Protein AF-A0A2D8LYQ8-F1 (afdb_monomer_lite)

pLDDT: mean 75.65, std 15.16, range [32.5, 95.88]

Structure (mmCIF, N/CA/C/O backbone):
data_AF-A0A2D8LYQ8-F1
#
_entry.id   AF-A0A2D8LYQ8-F1
#
loop_
_atom_site.group_PDB
_atom_site.id
_atom_site.type_symbol
_atom_site.label_atom_id
_atom_site.label_alt_id
_atom_site.label_comp_id
_atom_site.label_asym_id
_atom_site.label_entity_id
_atom_site.label_seq_id
_atom_site.pdbx_PDB_ins_code
_atom_site.Cartn_x
_atom_site.Cartn_y
_atom_site.Cartn_z
_atom_site.occupancy
_atom_site.B_iso_or_equiv
_atom_site.auth_seq_id
_atom_site.auth_comp_id
_atom_site.auth_asym_id
_atom_site.auth_atom_id
_atom_site.pdbx_PDB_model_num
ATOM 1 N N . MET A 1 1 ? 1.183 -9.735 10.888 1.00 39.94 1 MET A N 1
ATOM 2 C CA . MET A 1 1 ? 0.028 -10.642 10.713 1.00 39.94 1 MET A CA 1
ATOM 3 C C . MET A 1 1 ? -0.800 -10.573 11.992 1.00 39.94 1 MET A C 1
ATOM 5 O O . MET A 1 1 ? -0.360 -11.084 13.011 1.00 39.94 1 MET A O 1
ATOM 9 N N . ILE A 1 2 ? -1.907 -9.826 11.993 1.00 48.03 2 ILE A N 1
ATOM 10 C CA . ILE A 1 2 ? -2.784 -9.711 13.172 1.00 48.03 2 ILE A CA 1
ATOM 11 C C . ILE A 1 2 ? -3.515 -11.049 13.317 1.00 48.03 2 ILE A C 1
ATOM 13 O O . ILE A 1 2 ? -4.124 -11.525 12.360 1.00 48.03 2 ILE A O 1
ATOM 17 N N . ASN A 1 3 ? -3.398 -11.694 14.478 1.00 64.62 3 ASN A N 1
ATOM 18 C CA . ASN A 1 3 ? -4.024 -12.993 14.729 1.00 64.62 3 ASN A CA 1
ATOM 19 C C . ASN A 1 3 ? -5.560 -12.849 14.619 1.00 64.62 3 ASN A C 1
ATOM 21 O O . ASN A 1 3 ? -6.100 -11.830 15.051 1.00 64.62 3 ASN A O 1
ATOM 25 N N . LYS A 1 4 ? -6.287 -13.842 14.081 1.00 64.81 4 LYS A N 1
ATOM 26 C CA . LYS A 1 4 ? -7.765 -13.793 13.952 1.00 64.81 4 LYS A CA 1
ATOM 27 C C . LYS A 1 4 ? -8.449 -13.420 15.275 1.00 64.81 4 LYS A C 1
ATOM 29 O O . LYS A 1 4 ? -9.422 -12.674 15.284 1.00 64.81 4 LYS A O 1
ATOM 34 N N . ILE A 1 5 ? -7.878 -13.877 16.389 1.00 66.69 5 ILE A N 1
ATOM 35 C CA . ILE A 1 5 ? -8.325 -13.556 17.749 1.00 66.69 5 ILE A CA 1
ATOM 36 C C . ILE A 1 5 ? -8.163 -12.061 18.060 1.00 66.69 5 ILE A C 1
ATOM 38 O O . ILE A 1 5 ? -9.060 -11.456 18.634 1.00 66.69 5 ILE A O 1
ATOM 42 N N . GLN A 1 6 ? -7.053 -11.436 17.659 1.00 64.75 6 GLN A N 1
ATOM 43 C CA . GLN A 1 6 ? -6.837 -10.001 17.869 1.00 64.75 6 GLN A CA 1
ATOM 44 C C . GLN A 1 6 ? -7.829 -9.159 17.061 1.00 64.75 6 GLN A C 1
ATOM 46 O O . GLN A 1 6 ? -8.364 -8.198 17.606 1.00 64.75 6 GLN A O 1
ATOM 51 N N . LYS A 1 7 ? -8.112 -9.536 15.804 1.00 67.81 7 LYS A N 1
ATOM 52 C CA . LYS A 1 7 ? -9.121 -8.860 14.969 1.00 67.81 7 LYS A CA 1
ATOM 53 C C . LYS A 1 7 ? -10.508 -8.928 15.623 1.00 67.81 7 LYS A C 1
ATOM 55 O O . LYS A 1 7 ? -11.118 -7.890 15.845 1.00 67.81 7 LYS A O 1
ATOM 60 N N . PHE A 1 8 ? -10.924 -10.121 16.054 1.00 74.38 8 PHE A N 1
ATOM 61 C CA . PHE A 1 8 ? -12.190 -10.322 16.767 1.00 74.38 8 PHE A CA 1
ATOM 62 C C . PHE A 1 8 ? -12.284 -9.488 18.059 1.00 74.38 8 PHE A C 1
ATOM 64 O O . PHE A 1 8 ? -13.296 -8.840 18.317 1.00 74.38 8 PHE A O 1
ATOM 71 N N . LEU A 1 9 ? -11.216 -9.460 18.867 1.00 72.75 9 LEU A N 1
ATOM 72 C CA . LEU A 1 9 ? -11.175 -8.668 20.102 1.00 72.75 9 LEU A CA 1
ATOM 73 C C . LEU A 1 9 ? -11.273 -7.158 19.840 1.00 72.75 9 LEU A C 1
ATOM 75 O O . LEU A 1 9 ? -11.888 -6.447 20.630 1.00 72.75 9 LEU A O 1
ATOM 79 N N . LEU A 1 10 ? -10.675 -6.669 18.752 1.00 70.06 10 LEU A N 1
ATOM 80 C CA . LEU A 1 10 ? -10.715 -5.259 18.355 1.00 70.06 10 LEU A CA 1
ATOM 81 C C . LEU A 1 10 ? -12.093 -4.839 17.827 1.00 70.06 10 LEU A C 1
ATOM 83 O O . LEU A 1 10 ? -12.553 -3.749 18.165 1.00 70.06 10 LEU A O 1
ATOM 87 N N . GLU A 1 11 ? -12.748 -5.695 17.040 1.00 76.38 11 GLU A N 1
ATOM 88 C CA . GLU A 1 11 ? -14.088 -5.451 16.485 1.00 76.38 11 GLU A CA 1
ATOM 89 C C . GLU A 1 11 ? -15.170 -5.474 17.575 1.00 76.38 11 GLU A C 1
ATOM 91 O O . GLU A 1 11 ? -16.073 -4.641 17.584 1.00 76.38 11 GLU A O 1
ATOM 96 N N . HIS A 1 12 ? -15.050 -6.375 18.554 1.00 82.00 12 HIS A N 1
ATOM 97 C CA . HIS A 1 12 ? -16.049 -6.546 19.613 1.00 82.00 12 HIS A CA 1
ATOM 98 C C . HIS A 1 12 ? -15.666 -5.905 20.953 1.00 82.00 12 HIS A C 1
ATOM 100 O O . HIS A 1 12 ? -16.310 -6.177 21.968 1.00 82.00 12 HIS A O 1
ATOM 106 N N . LEU A 1 13 ? -14.655 -5.032 20.986 1.00 82.88 13 LEU A N 1
ATOM 107 C CA . LEU A 1 13 ? -14.112 -4.463 22.225 1.00 82.88 13 LEU A CA 1
ATOM 108 C C . LEU A 1 13 ? -15.187 -3.769 23.082 1.00 82.88 13 LEU A C 1
ATOM 110 O O . LEU A 1 13 ? -15.245 -3.981 24.292 1.00 82.88 13 LEU A O 1
ATOM 114 N N . THR A 1 14 ? -16.080 -2.993 22.460 1.00 79.12 14 THR A N 1
ATOM 115 C CA . THR A 1 14 ? -17.191 -2.312 23.150 1.00 79.12 14 THR A CA 1
ATOM 116 C C . THR A 1 14 ? -18.167 -3.308 23.777 1.00 79.12 14 THR A C 1
ATOM 118 O O . THR A 1 14 ? -18.593 -3.134 24.916 1.00 79.12 14 THR A O 1
ATOM 121 N N . PHE A 1 15 ? -18.486 -4.389 23.065 1.00 85.06 15 PHE A N 1
ATOM 122 C CA . PHE A 1 15 ? -19.369 -5.441 23.564 1.00 85.06 15 PHE A CA 1
ATOM 123 C C . PHE A 1 15 ? -18.727 -6.220 24.722 1.00 85.06 15 PHE A C 1
ATOM 125 O O . PHE A 1 15 ? -19.370 -6.462 25.743 1.00 85.06 15 PHE A O 1
ATOM 132 N N . ILE A 1 16 ? -17.432 -6.533 24.613 1.00 86.19 16 ILE A N 1
ATOM 133 C CA . ILE A 1 16 ? -16.655 -7.172 25.682 1.00 86.19 16 ILE A CA 1
ATOM 134 C C . ILE A 1 16 ? -16.647 -6.291 26.936 1.00 86.19 16 ILE A C 1
ATOM 136 O O . ILE A 1 16 ? -16.891 -6.798 28.029 1.00 86.19 16 ILE A O 1
ATOM 140 N N . LYS A 1 17 ? -16.441 -4.973 26.796 1.00 84.31 17 LYS A N 1
ATOM 141 C CA . LYS A 1 17 ? -16.506 -4.027 27.922 1.00 84.31 17 LYS A CA 1
ATOM 142 C C . LYS A 1 17 ? -17.862 -4.065 28.626 1.00 84.31 17 LYS A C 1
ATOM 144 O O . LYS A 1 17 ? -17.896 -4.140 29.850 1.00 84.31 17 LYS A O 1
ATOM 149 N N . ILE A 1 18 ? -18.964 -4.078 27.872 1.00 86.88 18 ILE A N 1
ATOM 150 C CA . ILE A 1 18 ? -20.323 -4.166 28.431 1.00 86.88 18 ILE A CA 1
ATOM 151 C C . ILE A 1 18 ? -20.498 -5.458 29.241 1.00 86.88 18 ILE A C 1
ATOM 153 O O . ILE A 1 18 ? -20.987 -5.409 30.370 1.00 86.88 18 ILE A O 1
ATOM 157 N N . ILE A 1 19 ? -20.052 -6.601 28.708 1.00 89.94 19 ILE A N 1
ATOM 158 C CA . ILE A 1 19 ? -20.106 -7.886 29.421 1.00 89.94 19 ILE A CA 1
ATOM 159 C C . ILE A 1 19 ? -19.272 -7.835 30.703 1.00 89.94 19 ILE A C 1
ATOM 161 O O . ILE A 1 19 ? -19.755 -8.229 31.763 1.00 89.94 19 ILE A O 1
ATOM 165 N N . VAL A 1 20 ? -18.036 -7.333 30.631 1.00 89.88 20 VAL A N 1
ATOM 166 C CA . VAL A 1 20 ? -17.143 -7.239 31.795 1.00 89.88 20 VAL A CA 1
ATOM 167 C C . VAL A 1 20 ? -17.771 -6.375 32.889 1.00 89.88 20 VAL A C 1
ATOM 169 O O . VAL A 1 20 ? -17.829 -6.811 34.036 1.00 89.88 20 VAL A O 1
ATOM 172 N N . VAL A 1 21 ? -18.323 -5.209 32.541 1.00 89.06 21 VAL A N 1
ATOM 173 C CA . VAL A 1 21 ? -19.011 -4.322 33.495 1.00 89.06 21 VAL A CA 1
ATOM 174 C C . VAL A 1 21 ? -20.244 -4.999 34.104 1.00 89.06 21 VAL A C 1
ATOM 176 O O . VAL A 1 21 ? -20.460 -4.901 35.313 1.00 89.06 21 VAL A O 1
ATOM 179 N N . ALA A 1 22 ? -21.028 -5.738 33.315 1.00 89.19 22 ALA A N 1
ATOM 180 C CA . ALA A 1 22 ? -22.183 -6.476 33.824 1.00 89.19 22 ALA A CA 1
ATOM 181 C C . ALA A 1 22 ? -21.778 -7.563 34.840 1.00 89.19 22 ALA A C 1
ATOM 183 O O . ALA A 1 22 ? -22.390 -7.677 35.904 1.00 89.19 22 ALA A O 1
ATOM 184 N N . ILE A 1 23 ? -20.711 -8.324 34.561 1.00 89.69 23 ILE A N 1
ATOM 185 C CA . ILE A 1 23 ? -20.186 -9.345 35.484 1.00 89.69 23 ILE A CA 1
ATOM 186 C C . ILE A 1 23 ? -19.579 -8.686 36.733 1.00 89.69 23 ILE A C 1
ATOM 188 O O . ILE A 1 23 ? -19.756 -9.193 37.843 1.00 89.69 23 ILE A O 1
ATOM 192 N N . MET A 1 24 ? -18.913 -7.535 36.592 1.00 86.69 24 MET A N 1
ATOM 193 C CA . MET A 1 24 ? -18.434 -6.742 37.730 1.00 86.69 24 MET A CA 1
ATOM 194 C C . MET A 1 24 ? -19.588 -6.294 38.636 1.00 86.69 24 MET A C 1
ATOM 196 O O . MET A 1 24 ? -19.493 -6.423 39.853 1.00 86.69 24 MET A O 1
ATOM 200 N N . GLY A 1 25 ? -20.708 -5.841 38.067 1.00 85.06 25 GLY A N 1
ATOM 201 C CA . GLY A 1 25 ? -21.907 -5.500 38.840 1.00 85.06 25 GLY A CA 1
ATOM 202 C C . GLY A 1 25 ? -22.489 -6.703 39.591 1.00 85.06 25 GLY A C 1
ATOM 203 O O . GLY A 1 25 ? -22.832 -6.601 40.770 1.00 85.06 25 GLY A O 1
ATOM 204 N N . LEU A 1 26 ? -22.538 -7.870 38.938 1.00 86.19 26 LEU A N 1
ATOM 205 C CA . LEU A 1 26 ? -23.034 -9.108 39.544 1.00 86.19 26 LEU A CA 1
ATOM 206 C C . LEU A 1 26 ? -22.137 -9.578 40.702 1.00 86.19 26 LEU A C 1
ATOM 208 O O . LEU A 1 26 ? -22.622 -9.942 41.770 1.00 86.19 26 LEU A O 1
ATOM 212 N N . THR A 1 27 ? -20.819 -9.543 40.507 1.00 84.38 27 THR A N 1
ATOM 213 C CA . THR A 1 27 ? -19.836 -9.919 41.534 1.00 84.38 27 THR A CA 1
ATOM 214 C C . THR A 1 27 ? -19.840 -8.939 42.706 1.00 84.38 27 THR A C 1
ATOM 216 O O . THR A 1 27 ? -19.823 -9.382 43.854 1.00 84.38 27 THR A O 1
ATOM 219 N N . ALA A 1 28 ? -19.981 -7.635 42.452 1.00 83.56 28 ALA A N 1
ATOM 220 C CA . ALA A 1 28 ? -20.145 -6.621 43.495 1.00 83.56 28 ALA A CA 1
ATOM 221 C C . ALA A 1 28 ? -21.403 -6.851 44.354 1.00 83.56 28 ALA A C 1
ATOM 223 O O . ALA A 1 28 ? -21.349 -6.702 45.574 1.00 83.56 28 ALA A O 1
ATOM 224 N N . PHE A 1 29 ? -22.515 -7.289 43.752 1.00 82.69 29 PHE A N 1
ATOM 225 C CA . PHE A 1 29 ? -23.725 -7.658 44.496 1.00 82.69 29 PHE A CA 1
ATOM 226 C C . PHE A 1 29 ? -23.483 -8.831 45.463 1.00 82.69 29 PHE A C 1
ATOM 228 O O . PHE A 1 29 ? -23.938 -8.797 46.606 1.00 82.69 29 PHE A O 1
ATOM 235 N N . PHE A 1 30 ? -22.734 -9.856 45.040 1.00 79.56 30 PHE A N 1
ATOM 236 C CA . PHE A 1 30 ? -22.379 -10.981 45.914 1.00 79.56 30 PHE A CA 1
ATOM 237 C C . PHE A 1 30 ? -21.395 -10.598 47.023 1.00 79.56 30 PHE A C 1
ATOM 239 O O . PHE A 1 30 ? -21.483 -11.158 48.115 1.00 79.56 30 PHE A O 1
ATOM 246 N N . ILE A 1 31 ? -20.493 -9.647 46.761 1.00 79.69 31 ILE A N 1
ATOM 247 C CA . ILE A 1 31 ? -19.597 -9.066 47.772 1.00 79.69 31 ILE A CA 1
ATOM 248 C C . ILE A 1 31 ? -20.417 -8.330 48.838 1.00 79.69 31 ILE A C 1
ATOM 250 O O . ILE A 1 31 ? -20.200 -8.543 50.024 1.00 79.69 31 ILE A O 1
ATOM 254 N N . ALA A 1 32 ? -21.399 -7.522 48.428 1.00 77.38 32 ALA A N 1
ATOM 255 C CA . ALA A 1 32 ? -22.215 -6.719 49.340 1.00 77.38 32 ALA A CA 1
ATOM 256 C C . ALA A 1 32 ? -23.149 -7.539 50.251 1.00 77.38 32 ALA A C 1
ATOM 258 O O . ALA A 1 32 ? -23.633 -7.021 51.253 1.00 77.38 32 ALA A O 1
ATOM 259 N N . LYS A 1 33 ? -23.433 -8.803 49.909 1.00 79.44 33 LYS A N 1
ATOM 260 C CA . LYS A 1 33 ? -24.376 -9.661 50.646 1.00 79.44 33 LYS A CA 1
ATOM 261 C C . LYS A 1 33 ? -23.719 -10.499 51.763 1.00 79.44 33 LYS A C 1
ATOM 263 O O . LYS A 1 33 ? -24.375 -11.401 52.272 1.00 79.44 33 LYS A O 1
ATOM 268 N N . ASP A 1 34 ? -22.452 -10.249 52.116 1.00 65.31 34 ASP A N 1
ATOM 269 C CA . ASP A 1 34 ? -21.685 -10.995 53.140 1.00 65.31 34 ASP A CA 1
ATOM 270 C C . ASP A 1 34 ? -21.812 -12.528 53.007 1.00 65.31 34 ASP A C 1
ATOM 272 O O . ASP A 1 34 ? -21.999 -13.278 53.966 1.00 65.31 34 ASP A O 1
ATOM 276 N N . ASN A 1 35 ? -21.729 -13.019 51.768 1.00 65.56 35 ASN A N 1
ATOM 277 C CA . ASN A 1 35 ? -21.775 -14.450 51.485 1.00 65.56 35 ASN A CA 1
ATOM 278 C C . ASN A 1 35 ? -20.415 -15.109 51.783 1.00 65.56 35 ASN A C 1
ATOM 280 O O . ASN A 1 35 ? -19.365 -14.520 51.539 1.00 65.56 35 ASN A O 1
ATOM 284 N N . ALA A 1 36 ? -20.413 -16.387 52.185 1.00 64.75 36 ALA A N 1
ATOM 285 C CA . ALA A 1 36 ? -19.205 -17.165 52.525 1.00 64.75 36 ALA A CA 1
ATOM 286 C C . ALA A 1 36 ? -18.130 -17.255 51.409 1.00 64.75 36 ALA A C 1
ATOM 288 O O . ALA A 1 36 ? -17.021 -17.728 51.636 1.00 64.75 36 ALA A O 1
ATOM 289 N N . TRP A 1 37 ? -18.453 -16.797 50.197 1.00 63.88 37 TRP A N 1
ATOM 290 C CA . TRP A 1 37 ? -17.598 -16.801 49.006 1.00 63.88 37 TRP A CA 1
ATOM 291 C C . TRP A 1 37 ? -16.835 -15.478 48.806 1.00 63.88 37 TRP A C 1
ATOM 293 O O . TRP A 1 37 ? -16.205 -15.272 47.769 1.00 63.88 37 TRP A O 1
ATOM 303 N N . TYR A 1 38 ? -16.878 -14.582 49.797 1.00 70.06 38 TYR A N 1
ATOM 304 C CA . TYR A 1 38 ? -16.380 -13.205 49.746 1.00 70.06 38 TYR A CA 1
ATOM 305 C C . TYR A 1 38 ? -14.968 -13.059 49.151 1.00 70.06 38 TYR A C 1
ATOM 307 O O . TYR A 1 38 ? -14.751 -12.229 48.269 1.00 70.06 38 TYR A O 1
ATOM 315 N N . HIS A 1 39 ? -14.013 -13.901 49.559 1.00 74.62 39 HIS A N 1
ATOM 316 C CA . HIS A 1 39 ? -12.625 -13.805 49.088 1.00 74.62 39 HIS A CA 1
ATOM 317 C C . HIS A 1 39 ? -12.463 -14.121 47.593 1.00 74.62 39 HIS A C 1
ATOM 319 O O . HIS A 1 39 ? -11.727 -13.425 46.895 1.00 74.62 39 HIS A O 1
ATOM 325 N N . TRP A 1 40 ? -13.183 -15.120 47.078 1.00 81.50 40 TRP A N 1
ATOM 326 C CA . 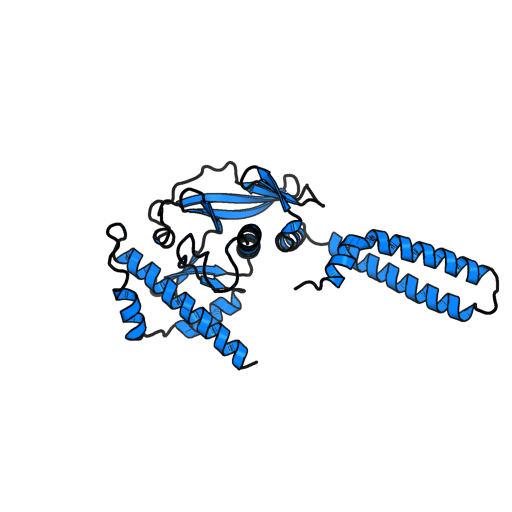TRP A 1 40 ? -13.122 -15.485 45.660 1.00 81.50 40 TRP A CA 1
ATOM 327 C C . TRP A 1 40 ? -13.805 -14.441 44.779 1.00 81.50 40 TRP A C 1
ATOM 329 O O . TRP A 1 40 ? -13.288 -14.109 43.713 1.00 81.50 40 TRP A O 1
ATOM 339 N N . SER A 1 41 ? -14.912 -13.857 45.247 1.00 82.38 41 SER A N 1
ATOM 340 C CA . SER A 1 41 ? -15.607 -12.780 44.534 1.00 82.38 41 SER A CA 1
ATOM 341 C C . SER A 1 41 ? -14.718 -11.547 44.340 1.00 82.38 41 SER A C 1
ATOM 343 O O . SER A 1 41 ? -14.724 -10.966 43.257 1.00 82.38 41 SER A O 1
ATOM 345 N N . TRP A 1 42 ? -13.898 -11.186 45.335 1.00 81.44 42 TRP A N 1
ATOM 346 C CA . TRP A 1 42 ? -12.917 -10.100 45.209 1.00 81.44 42 TRP A CA 1
ATOM 347 C C . TRP A 1 42 ? -11.809 -10.401 44.197 1.00 81.44 42 TRP A C 1
ATOM 349 O O . TRP A 1 42 ? -11.436 -9.516 43.429 1.00 81.44 42 TRP A O 1
ATOM 359 N N . MET A 1 43 ? -11.303 -11.639 44.150 1.00 86.25 43 MET A N 1
ATOM 360 C CA . MET A 1 43 ? -10.301 -12.031 43.150 1.00 86.25 43 MET A CA 1
ATOM 361 C C . MET A 1 43 ? -10.874 -11.960 41.731 1.00 86.25 43 MET A C 1
ATOM 363 O O . MET A 1 43 ? -10.231 -11.409 40.839 1.00 86.25 43 MET A O 1
ATOM 367 N N . VAL A 1 44 ? -12.101 -12.452 41.525 1.00 87.00 44 VAL A N 1
ATOM 368 C CA . VAL A 1 44 ? -12.791 -12.355 40.229 1.00 87.00 44 VAL A CA 1
ATOM 369 C C . VAL A 1 44 ? -13.016 -10.892 39.847 1.00 87.00 44 VAL A C 1
ATOM 371 O O . VAL A 1 44 ? -12.716 -10.504 38.720 1.00 87.00 44 VAL A O 1
ATOM 374 N N . TYR A 1 45 ? -13.472 -10.060 40.786 1.00 86.69 45 TYR A N 1
ATOM 375 C CA . TYR A 1 45 ? -13.667 -8.631 40.549 1.00 86.69 45 TYR A CA 1
ATOM 376 C C . TYR A 1 45 ? -12.358 -7.929 40.158 1.00 86.69 45 TYR A C 1
ATOM 378 O O . TYR A 1 45 ? -12.338 -7.160 39.199 1.00 86.69 45 TYR A O 1
ATOM 386 N N . ALA A 1 46 ? -11.248 -8.225 40.844 1.00 87.56 46 ALA A N 1
ATOM 387 C CA . ALA A 1 46 ? -9.938 -7.660 40.527 1.00 87.56 46 ALA A CA 1
ATOM 388 C C . ALA A 1 46 ? -9.456 -8.062 39.122 1.00 87.56 46 ALA A C 1
ATOM 390 O O . ALA A 1 46 ? -8.968 -7.216 38.375 1.00 87.56 46 ALA A O 1
ATOM 391 N N . VAL A 1 47 ? -9.644 -9.326 38.725 1.00 90.62 47 VAL A N 1
ATOM 392 C CA . VAL A 1 47 ? -9.310 -9.795 37.369 1.00 90.62 47 VAL A CA 1
ATOM 393 C C . VAL A 1 47 ? -10.157 -9.081 36.313 1.00 90.62 47 VAL A C 1
ATOM 395 O O . VAL A 1 47 ? -9.617 -8.627 35.305 1.00 90.62 47 VAL A O 1
ATOM 398 N N . LEU A 1 48 ? -11.463 -8.934 36.548 1.00 90.06 48 LEU A N 1
ATOM 399 C CA . LEU A 1 48 ? -12.364 -8.227 35.634 1.00 90.06 48 LEU A CA 1
ATOM 400 C C . LEU A 1 48 ? -12.015 -6.741 35.517 1.00 90.06 48 LEU A C 1
ATOM 402 O O . LEU A 1 48 ? -11.997 -6.209 34.410 1.00 90.06 48 LEU A O 1
ATOM 406 N N . LEU A 1 49 ? -11.668 -6.088 36.629 1.00 88.31 49 LEU A N 1
ATOM 407 C CA . LEU A 1 49 ? -11.207 -4.702 36.633 1.00 88.31 49 LEU A CA 1
ATOM 408 C C . LEU A 1 49 ? -9.914 -4.547 35.821 1.00 88.31 49 LEU A C 1
ATOM 410 O O . LEU A 1 49 ? -9.821 -3.652 34.984 1.00 88.31 49 LEU A O 1
ATOM 414 N N . CYS A 1 50 ? -8.935 -5.437 36.009 1.00 89.56 50 CYS A N 1
ATOM 415 C CA . CYS A 1 50 ? -7.708 -5.446 35.210 1.00 89.56 50 CYS A CA 1
ATOM 416 C C . CYS A 1 50 ? -7.993 -5.666 33.717 1.00 89.56 50 CYS A C 1
ATOM 418 O O . CYS A 1 50 ? -7.405 -4.984 32.878 1.00 89.56 50 CYS A O 1
ATOM 420 N N . ALA A 1 51 ? -8.914 -6.572 33.372 1.00 86.94 51 ALA A N 1
ATOM 421 C CA . ALA A 1 51 ? -9.329 -6.801 31.989 1.00 86.94 51 ALA A CA 1
ATOM 422 C C . ALA A 1 51 ? -10.009 -5.562 31.380 1.00 86.94 51 ALA A C 1
ATOM 424 O O . ALA A 1 51 ? -9.701 -5.188 30.247 1.00 86.94 51 ALA A O 1
ATOM 425 N N . TYR A 1 52 ? -10.878 -4.890 32.141 1.00 89.06 52 TYR A N 1
ATOM 426 C CA . TYR A 1 52 ? -11.527 -3.645 31.730 1.00 89.06 52 TYR A CA 1
ATOM 427 C C . TYR A 1 52 ? -10.505 -2.529 31.480 1.00 89.06 52 TYR A C 1
ATOM 429 O O . TYR A 1 52 ? -10.507 -1.913 30.415 1.00 89.06 52 TYR A O 1
ATOM 437 N N . LEU A 1 53 ? -9.582 -2.312 32.422 1.00 86.88 53 LEU A N 1
ATOM 438 C CA . LEU A 1 53 ? -8.513 -1.318 32.291 1.00 86.88 53 LEU A CA 1
ATOM 439 C C . LEU A 1 53 ? -7.583 -1.630 31.111 1.00 86.88 53 LEU A C 1
ATOM 441 O O . LEU A 1 53 ? -7.197 -0.724 30.376 1.00 86.88 53 LEU A O 1
ATOM 445 N N . GLY A 1 54 ? -7.261 -2.905 30.885 1.00 85.88 54 GLY A N 1
ATOM 446 C CA . GLY A 1 54 ? -6.507 -3.344 29.712 1.00 85.88 54 GLY A CA 1
ATOM 447 C C . GLY A 1 54 ? -7.231 -3.028 28.400 1.00 85.88 54 GLY A C 1
ATOM 448 O O . GLY A 1 54 ? -6.619 -2.496 27.474 1.00 85.88 54 GLY A O 1
ATOM 449 N N . ALA A 1 55 ? -8.540 -3.284 28.328 1.00 84.44 55 ALA A N 1
ATOM 450 C CA . ALA A 1 55 ? -9.359 -2.936 27.168 1.00 84.44 55 ALA A CA 1
ATOM 451 C C . ALA A 1 55 ? -9.439 -1.414 26.942 1.00 84.44 55 ALA A C 1
ATOM 453 O O . ALA A 1 55 ? -9.387 -0.967 25.796 1.00 84.44 55 ALA A O 1
ATOM 454 N N . GLU A 1 56 ? -9.521 -0.610 28.008 1.00 82.69 56 GLU A N 1
ATOM 455 C CA . GLU A 1 56 ? -9.443 0.855 27.917 1.00 82.69 56 GLU A CA 1
ATOM 456 C C . GLU A 1 56 ? -8.090 1.339 27.406 1.00 82.69 56 GLU A C 1
ATOM 458 O O . GLU A 1 56 ? -8.042 2.162 26.499 1.00 82.69 56 GLU A O 1
ATOM 463 N N . LEU A 1 57 ? -6.983 0.792 27.909 1.00 83.81 57 LEU A N 1
ATOM 464 C CA . LEU A 1 57 ? -5.644 1.142 27.429 1.00 83.81 57 LEU A CA 1
ATOM 465 C C . LEU A 1 57 ? -5.454 0.800 25.948 1.00 83.81 57 LEU A C 1
ATOM 467 O O . LEU A 1 57 ? -4.852 1.579 25.207 1.00 83.81 57 LEU A O 1
ATOM 471 N N . ILE A 1 58 ? -5.978 -0.344 25.500 1.00 81.44 58 ILE A N 1
ATOM 472 C CA . ILE A 1 58 ? -5.950 -0.736 24.086 1.00 81.44 58 ILE A CA 1
ATOM 473 C C . ILE A 1 58 ? -6.771 0.243 23.243 1.00 81.44 58 ILE A C 1
ATOM 475 O O . ILE A 1 58 ? -6.285 0.695 22.203 1.00 81.44 58 ILE A O 1
ATOM 479 N N . GLN A 1 59 ? -7.980 0.597 23.689 1.00 79.94 59 GLN A N 1
ATOM 480 C CA . GLN A 1 59 ? -8.814 1.567 22.985 1.00 79.94 59 GLN A CA 1
ATOM 481 C C . GLN A 1 59 ? -8.153 2.945 22.938 1.00 79.94 59 GLN A C 1
ATOM 483 O O . GLN A 1 59 ? -8.027 3.514 21.861 1.00 79.94 59 GLN A O 1
ATOM 488 N N . TYR A 1 60 ? -7.651 3.439 24.068 1.00 80.00 60 TYR A N 1
ATOM 489 C CA . TYR A 1 60 ? -6.930 4.703 24.150 1.00 80.00 60 TYR A CA 1
ATOM 490 C C . TYR A 1 60 ? -5.739 4.724 23.193 1.00 80.00 60 TYR A C 1
ATOM 492 O O . TYR A 1 60 ? -5.579 5.665 22.420 1.00 80.00 60 TYR A O 1
ATOM 500 N N . LYS A 1 61 ? -4.934 3.653 23.170 1.00 78.00 61 LYS A N 1
ATOM 501 C CA . LYS A 1 61 ? -3.804 3.540 22.244 1.00 78.00 61 LYS A CA 1
ATOM 502 C C . LYS A 1 61 ? -4.269 3.584 20.789 1.00 78.00 61 LYS A C 1
ATOM 504 O O . LYS A 1 61 ? -3.676 4.313 20.000 1.00 78.00 61 LYS A O 1
ATOM 509 N N . ARG A 1 62 ? -5.335 2.863 20.433 1.00 72.25 62 ARG A N 1
ATOM 510 C CA . ARG A 1 62 ? -5.922 2.894 19.083 1.00 72.25 62 ARG A CA 1
ATOM 511 C C . ARG A 1 62 ? -6.426 4.288 18.710 1.00 72.25 62 ARG A C 1
ATOM 513 O O . ARG A 1 62 ? -6.157 4.764 17.609 1.00 72.25 62 ARG A O 1
ATOM 520 N N . ASP A 1 63 ? -7.133 4.942 19.619 1.00 75.69 63 ASP A N 1
ATOM 521 C CA . ASP A 1 63 ? -7.764 6.235 19.375 1.00 75.69 63 ASP A CA 1
ATOM 522 C C . ASP A 1 63 ? -6.711 7.358 19.313 1.00 75.69 63 ASP A C 1
ATOM 524 O O . ASP A 1 63 ? -6.868 8.281 18.513 1.00 75.69 63 ASP A O 1
ATOM 528 N N . SER A 1 64 ? -5.596 7.205 20.043 1.00 79.12 64 SER A N 1
ATOM 529 C CA . SER A 1 64 ? -4.422 8.093 20.034 1.00 79.12 64 SER A CA 1
ATOM 530 C C . SER A 1 64 ? -3.555 8.015 18.771 1.00 79.12 64 SER A C 1
ATOM 532 O O . SER A 1 64 ? -2.691 8.869 18.576 1.00 79.12 64 SER A O 1
ATOM 534 N N . LEU A 1 65 ? -3.765 7.017 17.901 1.00 82.62 65 LEU A N 1
ATOM 535 C CA . LEU A 1 65 ? -3.038 6.929 16.633 1.00 82.62 65 LEU A CA 1
ATOM 536 C C . LEU A 1 65 ? -3.361 8.126 15.735 1.00 82.62 65 LEU A C 1
ATOM 538 O O . LEU A 1 65 ? -4.514 8.564 15.640 1.00 82.62 65 LEU A O 1
ATOM 542 N N . SER A 1 66 ? -2.346 8.603 15.012 1.00 88.94 66 SER A N 1
ATOM 543 C CA . SER A 1 66 ? -2.549 9.615 13.981 1.00 88.94 66 SER A CA 1
ATOM 544 C C . SER A 1 66 ? -3.509 9.086 12.898 1.00 88.94 66 SER A C 1
ATOM 546 O O . SER A 1 66 ? -3.534 7.876 12.639 1.00 88.94 66 SER A O 1
ATOM 548 N N . PRO A 1 67 ? -4.291 9.948 12.221 1.00 90.62 67 PRO A N 1
ATOM 549 C CA . PRO A 1 67 ? -5.136 9.515 11.105 1.00 90.62 67 PRO A CA 1
ATOM 550 C C . PRO A 1 67 ? -4.352 8.772 10.010 1.00 90.62 67 PRO A C 1
ATOM 552 O O . PRO A 1 67 ? -4.855 7.810 9.432 1.00 90.62 67 PRO A O 1
ATOM 555 N N . LEU A 1 68 ? -3.093 9.157 9.772 1.00 90.00 68 LEU A N 1
ATOM 556 C CA . LEU A 1 68 ? -2.211 8.480 8.822 1.00 90.00 68 LEU A CA 1
ATOM 557 C C . LEU A 1 68 ? -1.882 7.040 9.254 1.00 90.00 68 LEU A C 1
ATOM 559 O O . LEU A 1 68 ? -1.873 6.131 8.430 1.00 90.00 68 LEU A O 1
ATOM 563 N N . ASP A 1 69 ? -1.640 6.799 10.540 1.00 88.88 69 ASP A N 1
ATOM 564 C CA . ASP A 1 69 ? -1.363 5.442 11.027 1.00 88.88 69 ASP A CA 1
ATOM 565 C C . ASP A 1 69 ? -2.633 4.587 11.072 1.00 88.88 69 ASP A C 1
ATOM 567 O O . ASP A 1 69 ? -2.592 3.392 10.768 1.00 88.88 69 ASP A O 1
ATOM 571 N N . LYS A 1 70 ? -3.784 5.200 11.377 1.00 89.69 70 LYS A N 1
ATOM 572 C CA . LYS A 1 70 ? -5.093 4.540 11.276 1.00 89.69 70 LYS A CA 1
ATOM 573 C C . LYS A 1 70 ? -5.354 4.071 9.848 1.00 89.69 70 LYS A C 1
ATOM 575 O O . LYS A 1 70 ? -5.648 2.895 9.654 1.00 89.69 70 LYS A O 1
ATOM 580 N N . VAL A 1 71 ? -5.157 4.934 8.847 1.00 91.69 71 VAL A N 1
ATOM 581 C CA . VAL A 1 71 ? -5.432 4.556 7.455 1.00 91.69 71 VAL A CA 1
ATOM 582 C C . VAL A 1 71 ? -4.470 3.494 6.928 1.00 91.69 71 VAL A C 1
ATOM 584 O O . VAL A 1 71 ? -4.903 2.603 6.206 1.00 91.69 71 VAL A O 1
ATOM 587 N N . LYS A 1 72 ? -3.197 3.495 7.350 1.00 89.88 72 LYS A N 1
ATOM 588 C CA . LYS A 1 72 ? -2.270 2.390 7.048 1.00 89.88 72 LYS A CA 1
ATOM 589 C C . LYS A 1 72 ? -2.809 1.050 7.557 1.00 89.88 72 LYS A C 1
ATOM 591 O O . LYS A 1 72 ? -2.774 0.067 6.825 1.00 89.88 72 LYS A O 1
ATOM 596 N N . ASN A 1 73 ? -3.353 1.016 8.774 1.00 88.44 73 ASN A N 1
ATOM 597 C CA . ASN A 1 73 ? -3.982 -0.190 9.318 1.00 88.44 73 ASN A CA 1
ATOM 598 C C . ASN A 1 73 ? -5.266 -0.563 8.565 1.00 88.44 73 ASN A C 1
ATOM 600 O O . ASN A 1 73 ? -5.503 -1.742 8.315 1.00 88.44 73 ASN A O 1
ATOM 604 N N . PHE A 1 74 ? -6.076 0.423 8.171 1.00 91.06 74 PHE A N 1
ATOM 605 C CA . PHE A 1 74 ? -7.295 0.191 7.395 1.00 91.06 74 PHE A CA 1
ATOM 606 C C . PHE A 1 74 ? -6.998 -0.364 6.004 1.00 91.06 74 PHE A C 1
ATOM 608 O O . PHE A 1 74 ? -7.689 -1.273 5.561 1.00 91.06 74 PHE A O 1
ATOM 615 N N . LEU A 1 75 ? -5.954 0.111 5.322 1.00 89.31 75 LEU A N 1
ATOM 616 C CA . LEU A 1 75 ? -5.522 -0.434 4.030 1.00 89.31 75 LEU A CA 1
ATOM 617 C C . LEU A 1 75 ? -5.103 -1.909 4.123 1.00 89.31 75 LEU A C 1
ATOM 619 O O . LEU A 1 75 ? -5.290 -2.650 3.166 1.00 89.31 75 LEU A O 1
ATOM 623 N N . LEU A 1 76 ? -4.582 -2.348 5.274 1.00 85.69 76 LEU A N 1
ATOM 624 C CA . LEU A 1 76 ? -4.287 -3.761 5.544 1.00 85.69 76 LEU A CA 1
ATOM 625 C C . LEU A 1 76 ? -5.548 -4.593 5.860 1.00 85.69 76 LEU A C 1
ATOM 627 O O . LEU A 1 76 ? -5.469 -5.821 5.901 1.00 85.69 76 LEU A O 1
ATOM 631 N N . ASN A 1 77 ? -6.697 -3.952 6.102 1.00 86.88 77 ASN A N 1
ATOM 632 C CA . ASN A 1 77 ? -8.006 -4.588 6.264 1.00 86.88 77 ASN A CA 1
ATOM 633 C C . ASN A 1 77 ? -8.882 -4.358 5.021 1.00 86.88 77 ASN A C 1
ATOM 635 O O . ASN A 1 77 ? -9.836 -3.583 5.035 1.00 86.88 77 ASN A O 1
ATOM 639 N N . PHE A 1 78 ? -8.540 -5.055 3.942 1.00 82.81 78 PHE A N 1
ATOM 640 C CA . PHE A 1 78 ? -9.115 -4.905 2.599 1.00 82.81 78 PHE A CA 1
ATOM 641 C C . PHE A 1 78 ? -10.650 -4.993 2.566 1.00 82.81 78 PHE A C 1
ATOM 643 O O . PHE A 1 78 ? -11.295 -4.152 1.943 1.00 82.81 78 PHE A O 1
ATOM 650 N N . ASP A 1 79 ? -11.235 -5.947 3.300 1.00 84.25 79 ASP A N 1
ATOM 651 C CA . ASP A 1 79 ? -12.690 -6.185 3.359 1.00 84.25 79 ASP A CA 1
ATOM 652 C C . ASP A 1 79 ? -13.483 -5.017 3.970 1.00 84.25 79 ASP A C 1
ATOM 654 O O . ASP A 1 79 ? -14.708 -4.930 3.822 1.00 84.25 79 ASP A O 1
ATOM 658 N N . GLY A 1 80 ? -12.786 -4.131 4.686 1.00 87.69 80 GLY A N 1
ATOM 659 C CA . GLY A 1 80 ? -13.356 -2.935 5.290 1.00 87.69 80 GLY A CA 1
ATOM 660 C C . GLY A 1 80 ? -13.584 -1.794 4.300 1.00 87.69 80 GLY A C 1
ATOM 661 O O . GLY A 1 80 ? -14.181 -0.803 4.691 1.00 87.69 80 GLY A O 1
ATOM 662 N N . TRP A 1 81 ? -13.146 -1.905 3.041 1.00 91.81 81 TRP A N 1
ATOM 663 C CA . TRP A 1 81 ? -13.292 -0.844 2.038 1.00 91.81 81 TRP A CA 1
ATOM 664 C C . TRP A 1 81 ? -14.404 -1.130 1.030 1.00 91.81 81 TRP A C 1
ATOM 666 O O . TRP A 1 81 ? -14.357 -2.124 0.299 1.00 91.81 81 TRP A O 1
ATOM 676 N N . GLU A 1 82 ? -15.345 -0.201 0.900 1.00 91.75 82 GLU A N 1
ATOM 677 C CA . GLU A 1 82 ? -16.395 -0.225 -0.121 1.00 91.75 82 GLU A CA 1
ATOM 678 C C . GLU A 1 82 ? -16.086 0.748 -1.245 1.00 91.75 82 GLU A C 1
ATOM 680 O O . GLU A 1 82 ? -15.594 1.849 -1.013 1.00 91.75 82 GLU A O 1
ATOM 685 N N . GLU A 1 83 ? -16.372 0.322 -2.473 1.00 89.12 83 GLU A N 1
ATOM 686 C CA . GLU A 1 83 ? -16.219 1.154 -3.662 1.00 89.12 83 GLU A CA 1
ATOM 687 C C . GLU A 1 83 ? -17.551 1.804 -3.996 1.00 89.12 83 GLU A C 1
ATOM 689 O O . GLU A 1 83 ? -18.546 1.108 -4.185 1.00 89.12 83 GLU A O 1
ATOM 694 N N . THR A 1 84 ? -17.569 3.132 -4.039 1.00 87.44 84 THR A N 1
ATOM 695 C CA . THR A 1 84 ? -18.763 3.905 -4.406 1.00 87.44 84 THR A CA 1
ATOM 696 C C . THR A 1 84 ? -18.817 4.148 -5.906 1.00 87.44 84 THR A C 1
ATOM 698 O O . THR A 1 84 ? -19.870 4.028 -6.522 1.00 87.44 84 THR A O 1
ATOM 701 N N . GLU A 1 85 ? -17.666 4.452 -6.498 1.00 84.69 85 GLU A N 1
ATOM 702 C CA . GLU A 1 85 ? -17.462 4.657 -7.931 1.00 84.69 85 GLU A CA 1
ATOM 703 C C . GLU A 1 85 ? -16.105 4.073 -8.322 1.00 84.69 85 GLU A C 1
ATOM 705 O O . GLU A 1 85 ? -15.284 3.819 -7.444 1.00 84.69 85 GLU A O 1
ATOM 710 N N . LYS A 1 86 ? -15.830 3.902 -9.624 1.00 80.88 86 LYS A N 1
ATOM 711 C CA . LYS A 1 86 ? -14.564 3.316 -10.094 1.00 80.88 86 LYS A CA 1
ATOM 712 C C . LYS A 1 86 ? -13.367 4.012 -9.434 1.00 80.88 86 LYS A C 1
ATOM 714 O O . LYS A 1 86 ? -13.124 5.194 -9.677 1.00 80.88 86 LYS A O 1
ATOM 719 N N . ASN A 1 87 ? -12.615 3.259 -8.637 1.00 81.50 87 ASN A N 1
ATOM 720 C CA . ASN A 1 87 ? -11.455 3.722 -7.872 1.00 81.50 87 ASN A CA 1
ATOM 721 C C . ASN A 1 87 ? -11.727 4.807 -6.809 1.00 81.50 87 ASN A C 1
ATOM 723 O O . ASN A 1 87 ? -10.817 5.533 -6.410 1.00 81.50 87 ASN A O 1
ATOM 727 N N . ASN A 1 88 ? -12.966 4.912 -6.331 1.00 89.06 88 ASN A N 1
ATOM 728 C CA . ASN A 1 88 ? -13.354 5.712 -5.176 1.00 89.06 88 ASN A CA 1
ATOM 729 C C . ASN A 1 88 ? -13.796 4.782 -4.053 1.00 89.06 88 ASN A C 1
ATOM 731 O O . ASN A 1 88 ? -14.782 4.059 -4.191 1.00 89.06 88 ASN A O 1
ATOM 735 N N . TRP A 1 89 ? -13.085 4.825 -2.932 1.00 93.00 89 TRP A N 1
ATOM 736 C CA . TRP A 1 89 ? -13.335 3.956 -1.795 1.00 93.00 89 TRP A CA 1
ATOM 737 C C . TRP A 1 89 ? -13.547 4.737 -0.508 1.00 93.00 89 TRP A C 1
ATOM 739 O O . TRP A 1 89 ? -12.926 5.775 -0.280 1.00 93.00 89 TRP A O 1
ATOM 749 N N . HIS A 1 90 ? -14.373 4.182 0.368 1.00 95.25 90 HIS A N 1
ATOM 750 C CA . HIS A 1 90 ? -14.495 4.611 1.754 1.00 95.25 90 HIS A CA 1
ATOM 751 C C . HIS A 1 90 ? -14.420 3.399 2.681 1.00 95.25 90 HIS A C 1
ATOM 753 O O . HIS A 1 90 ? -14.706 2.269 2.274 1.00 95.25 90 HIS A O 1
ATOM 759 N N . TYR A 1 91 ? -13.999 3.623 3.920 1.00 94.88 91 TYR A N 1
ATOM 760 C CA . TYR A 1 91 ? -13.916 2.561 4.915 1.00 94.88 91 TYR A CA 1
ATOM 761 C C . TYR A 1 91 ? -15.254 2.411 5.658 1.00 94.88 91 TYR A C 1
ATOM 763 O O . TYR A 1 91 ? -15.767 3.390 6.188 1.00 94.88 91 TYR A O 1
ATOM 771 N N . LYS A 1 92 ? -15.823 1.201 5.721 1.00 92.12 92 LYS A N 1
ATOM 772 C CA . LYS A 1 92 ? -17.186 0.926 6.228 1.00 92.12 92 LYS A CA 1
ATOM 773 C C . LYS A 1 92 ? -17.433 1.470 7.634 1.00 92.12 92 LYS A C 1
ATOM 775 O O . LYS A 1 92 ? -18.420 2.159 7.868 1.00 92.12 92 LYS A O 1
ATOM 780 N N . ASP A 1 93 ? -16.527 1.164 8.561 1.00 87.19 93 ASP A N 1
ATOM 781 C CA . ASP A 1 93 ? -16.695 1.521 9.977 1.00 87.19 93 ASP A CA 1
ATOM 782 C C . ASP A 1 93 ? -16.344 2.990 10.265 1.00 87.19 93 ASP A C 1
ATOM 784 O O . ASP A 1 93 ? -16.727 3.527 11.302 1.00 87.19 93 ASP A O 1
ATOM 788 N N . TYR A 1 94 ? -15.597 3.624 9.356 1.00 90.19 94 TYR A N 1
ATOM 789 C CA . TYR A 1 94 ? -15.087 4.991 9.473 1.00 90.19 94 TYR A CA 1
ATOM 790 C C . TYR A 1 94 ? -15.154 5.680 8.098 1.00 90.19 94 TYR A C 1
ATOM 792 O O . TYR A 1 94 ? -14.117 5.865 7.448 1.00 90.19 94 TYR A O 1
ATOM 800 N N . PRO A 1 95 ? -16.364 6.023 7.611 1.00 92.12 95 PRO A N 1
ATOM 801 C CA . PRO A 1 95 ? -16.584 6.517 6.249 1.00 92.12 95 PRO A CA 1
ATOM 802 C C . PRO A 1 95 ? -15.903 7.861 5.968 1.00 92.12 95 PRO A C 1
ATOM 804 O O . PRO A 1 95 ? -15.756 8.255 4.813 1.00 92.12 95 PRO A O 1
ATOM 807 N N . GLU A 1 96 ? -15.450 8.568 7.003 1.00 92.94 96 GLU A N 1
ATOM 808 C CA . GLU A 1 96 ? -14.618 9.756 6.871 1.00 92.94 96 GLU A CA 1
ATOM 809 C C . GLU A 1 96 ? -13.227 9.467 6.284 1.00 92.94 96 GLU A C 1
ATOM 811 O O . GLU A 1 96 ? -12.581 10.388 5.777 1.00 92.94 96 GLU A O 1
ATOM 816 N N . PHE A 1 97 ? -12.762 8.214 6.321 1.00 95.88 97 PHE A N 1
ATOM 817 C CA . PHE A 1 97 ? -11.558 7.782 5.618 1.00 95.88 97 PHE A CA 1
ATOM 818 C C . PHE A 1 97 ? -11.903 7.379 4.191 1.00 95.88 97 PHE A C 1
ATOM 820 O O . PHE A 1 97 ? -12.630 6.412 3.957 1.00 95.88 97 PHE A O 1
ATOM 827 N N . THR A 1 98 ? -11.334 8.104 3.230 1.00 95.69 98 THR A N 1
ATOM 828 C CA . THR A 1 98 ? -11.615 7.902 1.807 1.00 95.69 98 THR A CA 1
ATOM 829 C C . THR A 1 98 ? -10.342 7.800 0.980 1.00 95.69 98 THR A C 1
ATOM 831 O O . THR A 1 98 ? -9.293 8.344 1.336 1.00 95.69 98 THR A O 1
ATOM 834 N N . ILE A 1 99 ? -10.443 7.095 -0.142 1.00 94.88 99 ILE A N 1
ATOM 835 C CA . ILE A 1 99 ? -9.431 7.005 -1.189 1.00 94.88 99 ILE A CA 1
ATOM 836 C C . ILE A 1 99 ? -10.123 7.411 -2.482 1.00 94.88 99 ILE A C 1
ATOM 838 O O . ILE A 1 99 ? -11.131 6.822 -2.852 1.00 94.88 99 ILE A O 1
ATOM 842 N N . SER A 1 100 ? -9.605 8.420 -3.164 1.00 93.62 100 SER A N 1
ATOM 843 C CA . SER A 1 100 ? -10.194 8.917 -4.410 1.00 93.62 100 SER A CA 1
ATOM 844 C C . SER A 1 100 ? -9.097 9.377 -5.359 1.00 93.62 100 SER A C 1
ATOM 846 O O . SER A 1 100 ? -8.047 9.827 -4.891 1.00 93.62 100 SER A O 1
ATOM 848 N N . PRO A 1 101 ? -9.288 9.281 -6.682 1.00 90.50 101 PRO A N 1
ATOM 849 C CA . PRO A 1 101 ? -8.421 9.983 -7.607 1.00 90.50 101 PRO A CA 1
ATOM 850 C C . PRO A 1 101 ? -8.479 11.489 -7.358 1.00 90.50 101 PRO A C 1
ATOM 852 O O . PRO A 1 101 ? -9.475 12.025 -6.873 1.00 90.50 101 PRO A O 1
ATOM 855 N N . THR A 1 102 ? -7.406 12.184 -7.709 1.00 86.19 102 THR A N 1
ATOM 856 C CA . THR A 1 102 ? -7.429 13.642 -7.759 1.00 86.19 102 THR A CA 1
ATOM 857 C C . THR A 1 102 ? -8.257 14.143 -8.938 1.00 86.19 102 THR A C 1
ATOM 859 O O . THR A 1 102 ? -8.426 13.450 -9.948 1.00 86.19 102 THR A O 1
ATOM 862 N N . ASP A 1 103 ? -8.718 15.386 -8.802 1.00 81.44 103 ASP A N 1
ATOM 863 C CA . ASP A 1 103 ? -9.261 16.193 -9.901 1.00 81.44 103 ASP A CA 1
ATOM 864 C C . ASP A 1 103 ? -8.144 16.756 -10.803 1.00 81.44 103 ASP A C 1
ATOM 866 O O . ASP A 1 103 ? -8.416 17.510 -11.731 1.00 81.44 103 ASP A O 1
ATOM 870 N N . GLU A 1 104 ? -6.878 16.434 -10.505 1.00 77.69 104 GLU A N 1
ATOM 871 C CA . GLU A 1 104 ? -5.735 16.817 -11.335 1.00 77.69 104 GLU A CA 1
ATOM 872 C C . GLU A 1 104 ? -5.815 16.068 -12.676 1.00 77.69 104 GLU A C 1
ATOM 874 O O . GLU A 1 104 ? -6.236 14.905 -12.726 1.00 77.69 104 GLU A O 1
ATOM 879 N N . ASP A 1 105 ? -5.419 16.746 -13.755 1.00 71.50 105 ASP A N 1
ATOM 880 C CA . ASP A 1 105 ? -5.485 16.199 -15.108 1.00 71.50 105 ASP A CA 1
ATOM 881 C C . ASP A 1 105 ? -4.727 14.869 -15.219 1.00 71.50 105 ASP A C 1
ATOM 883 O O . ASP A 1 105 ? -3.643 14.681 -14.665 1.00 71.50 105 ASP A O 1
ATOM 887 N N . VAL A 1 106 ? -5.314 13.936 -15.966 1.00 76.38 106 VAL A N 1
ATOM 888 C CA . VAL A 1 106 ? -4.681 12.661 -16.299 1.00 76.38 106 VAL A CA 1
ATOM 889 C C . VAL A 1 106 ? -3.739 12.896 -17.471 1.00 76.38 106 VAL A C 1
ATOM 891 O O . VAL A 1 106 ? -4.183 13.300 -18.546 1.00 76.38 106 VAL A O 1
ATOM 894 N N . TRP A 1 107 ? -2.452 12.618 -17.284 1.00 76.50 107 TRP A N 1
ATOM 895 C CA . TRP A 1 107 ? -1.458 12.782 -18.345 1.00 76.50 107 TRP A CA 1
ATOM 896 C C . TRP A 1 107 ? -1.061 11.422 -18.906 1.00 76.50 107 TRP A C 1
ATOM 898 O O . TRP A 1 107 ? -0.731 10.500 -18.155 1.00 76.50 107 TRP A O 1
ATOM 908 N N . GLU A 1 108 ? -1.109 11.296 -20.230 1.00 73.12 108 GLU A N 1
ATOM 909 C CA . GLU A 1 108 ? -0.554 10.140 -20.925 1.00 73.12 108 GLU A CA 1
ATOM 910 C C . GLU A 1 108 ? 0.968 10.170 -20.806 1.00 73.12 108 GLU A C 1
ATOM 912 O O . GLU A 1 108 ? 1.612 11.197 -21.019 1.00 73.12 108 GLU A O 1
ATOM 917 N N . VAL A 1 109 ? 1.536 9.031 -20.432 1.00 67.50 109 VAL A N 1
ATOM 918 C CA . VAL A 1 109 ? 2.968 8.865 -20.192 1.00 67.50 109 VAL A CA 1
ATOM 919 C C . VAL A 1 109 ? 3.540 7.975 -21.285 1.00 67.50 109 VAL A C 1
ATOM 921 O O . VAL A 1 109 ? 4.156 6.938 -21.041 1.00 67.50 109 VAL A O 1
ATOM 924 N N . GLU A 1 110 ? 3.258 8.356 -22.532 1.00 53.75 110 GLU A N 1
ATOM 925 C CA . GLU A 1 110 ? 3.771 7.668 -23.711 1.00 53.75 110 GLU A CA 1
ATOM 926 C C . GLU A 1 110 ? 5.304 7.808 -23.729 1.00 53.75 110 GLU A C 1
ATOM 928 O O . GLU A 1 110 ? 5.862 8.860 -24.033 1.00 53.75 110 GLU A O 1
ATOM 933 N N . GLY A 1 111 ? 6.004 6.732 -23.359 1.00 49.34 111 GLY A N 1
ATOM 934 C CA . GLY A 1 111 ? 7.437 6.566 -23.609 1.00 49.34 111 GLY A CA 1
ATOM 935 C C . GLY A 1 111 ? 8.402 6.745 -22.431 1.00 49.34 111 GLY A C 1
ATOM 936 O O . GLY A 1 111 ? 9.534 6.296 -22.578 1.00 49.34 111 GLY A O 1
ATOM 937 N N . SER A 1 112 ? 8.017 7.316 -21.279 1.00 55.81 112 SER A N 1
ATOM 938 C CA . SER A 1 112 ? 8.938 7.412 -20.120 1.00 55.81 112 SER A CA 1
ATOM 939 C C . SER A 1 112 ? 8.860 6.224 -19.156 1.00 55.81 112 SER A C 1
ATOM 941 O O . SER A 1 112 ? 9.806 5.962 -18.419 1.00 55.81 112 SER A O 1
ATOM 943 N N . GLU A 1 113 ? 7.764 5.465 -19.184 1.00 69.38 113 GLU A N 1
ATOM 944 C CA . GLU A 1 113 ? 7.528 4.322 -18.293 1.00 69.38 113 GLU A CA 1
ATOM 945 C C . GLU A 1 113 ? 7.751 3.010 -19.054 1.00 69.38 113 GLU A C 1
ATOM 947 O O . GLU A 1 113 ? 6.826 2.262 -19.369 1.00 69.38 113 GLU A O 1
ATOM 952 N N . ASN A 1 114 ? 9.012 2.736 -19.398 1.00 71.56 114 ASN A N 1
ATOM 953 C CA . ASN A 1 114 ? 9.395 1.620 -20.272 1.00 71.56 114 ASN A CA 1
ATOM 954 C C . ASN A 1 114 ? 8.911 0.241 -19.806 1.00 71.56 114 ASN A C 1
ATOM 956 O O . ASN A 1 114 ? 8.700 -0.644 -20.633 1.00 71.56 114 ASN A O 1
ATOM 960 N N . TRP A 1 115 ? 8.682 0.054 -18.506 1.00 71.50 115 TRP A N 1
ATOM 961 C CA . TRP A 1 115 ? 8.128 -1.183 -17.958 1.00 71.50 115 TRP A CA 1
ATOM 962 C C . TRP A 1 115 ? 6.694 -1.470 -18.439 1.00 71.50 115 TRP A C 1
ATOM 964 O O . TRP A 1 115 ? 6.325 -2.639 -18.552 1.00 71.50 115 TRP A O 1
ATOM 974 N N . VAL A 1 116 ? 5.907 -0.446 -18.794 1.00 72.56 116 VAL A N 1
ATOM 975 C CA . VAL A 1 116 ? 4.524 -0.587 -19.295 1.00 72.56 116 VAL A CA 1
ATOM 976 C C . VAL A 1 116 ? 4.492 -1.275 -20.660 1.00 72.56 116 VAL A C 1
ATOM 978 O O . VAL A 1 116 ? 3.514 -1.931 -21.005 1.00 72.56 116 VAL A O 1
ATOM 981 N N . ARG A 1 117 ? 5.592 -1.225 -21.421 1.00 72.44 117 ARG A N 1
ATOM 982 C CA . ARG A 1 117 ? 5.709 -1.908 -22.721 1.00 72.44 117 ARG A CA 1
ATOM 983 C C . ARG A 1 117 ? 5.651 -3.436 -22.623 1.00 72.44 117 ARG A C 1
ATOM 985 O O . ARG A 1 117 ? 5.600 -4.104 -23.645 1.00 72.44 117 ARG A O 1
ATOM 992 N N . SER A 1 118 ? 5.678 -3.993 -21.412 1.00 67.00 118 SER A N 1
ATOM 993 C CA . SER A 1 118 ? 5.433 -5.421 -21.183 1.00 67.00 118 SER A CA 1
ATOM 994 C C . SER A 1 118 ? 3.944 -5.809 -21.181 1.00 67.00 118 SER A C 1
ATOM 996 O O . SER A 1 118 ? 3.640 -7.002 -21.220 1.00 67.00 118 SER A O 1
ATOM 998 N N . CYS A 1 119 ? 3.036 -4.828 -21.166 1.00 68.56 119 CYS A N 1
ATOM 999 C CA . CYS A 1 119 ? 1.588 -5.012 -21.261 1.00 68.56 119 CYS A CA 1
ATOM 1000 C C . CYS A 1 119 ? 1.127 -5.175 -22.719 1.00 68.56 119 CYS A C 1
ATOM 1002 O O . CYS A 1 119 ? 1.811 -4.748 -23.648 1.00 68.56 119 CYS A O 1
ATOM 1004 N N . ALA A 1 120 ? -0.078 -5.722 -22.925 1.00 67.00 120 ALA A N 1
ATOM 1005 C CA . ALA A 1 120 ? -0.675 -5.849 -24.259 1.00 67.00 120 ALA A CA 1
ATOM 1006 C C . ALA A 1 120 ? -0.906 -4.484 -24.930 1.00 67.00 120 ALA A C 1
ATOM 1008 O O . ALA A 1 120 ? -0.649 -4.332 -26.125 1.00 67.00 120 ALA A O 1
ATOM 1009 N N . ASN A 1 121 ? -1.358 -3.487 -24.162 1.00 69.81 121 ASN A N 1
ATOM 1010 C CA . ASN A 1 121 ? -1.371 -2.091 -24.582 1.00 69.81 121 ASN A CA 1
ATOM 1011 C C . ASN A 1 121 ? -0.323 -1.283 -23.782 1.00 69.81 121 ASN A C 1
ATOM 1013 O O . ASN A 1 121 ? -0.457 -1.165 -22.560 1.00 69.81 121 ASN A O 1
ATOM 1017 N N . PRO A 1 122 ? 0.700 -0.701 -24.445 1.00 69.50 122 PRO A N 1
ATOM 1018 C CA . PRO A 1 122 ? 1.779 0.028 -23.781 1.00 69.50 122 PRO A CA 1
ATOM 1019 C C . PRO A 1 122 ? 1.376 1.438 -23.320 1.00 69.50 122 PRO A C 1
ATOM 1021 O O . PRO A 1 122 ? 2.198 2.138 -22.728 1.00 69.50 122 PRO A O 1
ATOM 1024 N N . ARG A 1 123 ? 0.141 1.886 -23.592 1.00 75.81 123 ARG A N 1
ATOM 1025 C CA . ARG A 1 123 ? -0.348 3.179 -23.107 1.00 75.81 123 ARG A CA 1
ATOM 1026 C C . ARG A 1 123 ? -0.516 3.152 -21.597 1.00 75.81 123 ARG A C 1
ATOM 1028 O O . ARG A 1 123 ? -1.244 2.319 -21.047 1.00 75.81 123 ARG A O 1
ATOM 1035 N N . ALA A 1 124 ? 0.120 4.121 -20.953 1.00 78.69 124 ALA A N 1
ATOM 1036 C CA . ALA A 1 124 ? -0.015 4.379 -19.535 1.00 78.69 124 ALA A CA 1
ATOM 1037 C C . ALA A 1 124 ? -0.459 5.811 -19.273 1.00 78.69 124 ALA A C 1
ATOM 1039 O O . ALA A 1 124 ? -0.113 6.739 -20.001 1.00 78.69 124 ALA A O 1
ATOM 1040 N N . PHE A 1 125 ? -1.192 5.978 -18.181 1.00 83.50 125 PHE A N 1
ATOM 1041 C CA . PHE A 1 125 ? -1.683 7.265 -17.727 1.00 83.50 125 PHE A CA 1
ATOM 1042 C C . PHE A 1 125 ? -1.314 7.461 -16.267 1.00 83.50 125 PHE A C 1
ATOM 1044 O O . PHE A 1 125 ? -1.618 6.614 -15.424 1.00 83.50 125 PHE A O 1
ATOM 1051 N N . VAL A 1 126 ? -0.691 8.591 -15.953 1.00 85.88 126 VAL A N 1
ATOM 1052 C CA . VAL A 1 126 ? -0.452 8.980 -14.567 1.00 85.88 126 VAL A CA 1
ATOM 1053 C C . VAL A 1 126 ? -1.695 9.661 -14.035 1.00 85.88 126 VAL A C 1
ATOM 1055 O O . VAL A 1 126 ? -2.231 10.591 -14.636 1.00 85.88 126 VAL A O 1
ATOM 1058 N N . ARG A 1 127 ? -2.137 9.193 -12.873 1.00 86.31 127 ARG A N 1
ATOM 1059 C CA . ARG A 1 127 ? -3.200 9.832 -12.115 1.00 86.31 127 ARG A CA 1
ATOM 1060 C C . ARG A 1 127 ? -2.900 9.718 -10.623 1.00 86.31 127 ARG A C 1
ATOM 1062 O O . ARG A 1 127 ? -2.815 8.604 -10.097 1.00 86.31 127 ARG A O 1
ATOM 1069 N N . PRO A 1 128 ? -2.735 10.843 -9.920 1.00 89.00 128 PRO A N 1
ATOM 1070 C CA . PRO A 1 128 ? -2.565 10.819 -8.479 1.00 89.00 128 PRO A CA 1
ATOM 1071 C C . PRO A 1 128 ? -3.835 10.330 -7.771 1.00 89.00 128 PRO A C 1
ATOM 1073 O O . PRO A 1 128 ? -4.962 10.645 -8.149 1.00 89.00 128 PRO A O 1
ATOM 1076 N N . MET A 1 129 ? -3.635 9.565 -6.706 1.00 90.88 129 MET A N 1
ATOM 1077 C CA . MET A 1 129 ? -4.667 9.119 -5.778 1.00 90.88 129 MET A CA 1
ATOM 1078 C C . MET A 1 129 ? -4.461 9.835 -4.447 1.00 90.88 129 MET A C 1
ATOM 1080 O O . MET A 1 129 ? -3.332 10.018 -3.993 1.00 90.88 129 MET A O 1
ATOM 1084 N N . GLN A 1 130 ? -5.544 10.254 -3.808 1.00 94.44 130 GLN A N 1
ATOM 1085 C CA . GLN A 1 130 ? -5.541 10.899 -2.504 1.00 94.44 130 GLN A CA 1
ATOM 1086 C C . GLN A 1 130 ? -6.190 10.002 -1.467 1.00 94.44 130 GLN A C 1
ATOM 1088 O O . GLN A 1 130 ? -7.292 9.497 -1.667 1.00 94.44 130 GLN A O 1
ATOM 1093 N N . ILE A 1 131 ? -5.521 9.889 -0.327 1.00 94.56 131 ILE A N 1
ATOM 1094 C CA . ILE A 1 131 ? -6.069 9.303 0.888 1.00 94.56 131 ILE A CA 1
ATOM 1095 C C . ILE A 1 131 ? -6.444 10.458 1.809 1.00 94.56 131 ILE A C 1
ATOM 1097 O O . ILE A 1 131 ? -5.596 11.304 2.109 1.00 94.56 131 ILE A O 1
ATOM 1101 N N . LYS A 1 132 ? -7.701 10.514 2.243 1.00 95.56 132 LYS A N 1
ATOM 1102 C CA . LYS A 1 132 ? -8.251 11.626 3.022 1.00 95.56 132 LYS A CA 1
ATOM 1103 C C . LYS A 1 132 ? -8.861 11.143 4.333 1.00 95.56 132 LYS A C 1
ATOM 1105 O O . LYS A 1 132 ? -9.344 10.019 4.427 1.00 95.56 132 LYS A O 1
ATOM 1110 N N . TYR A 1 133 ? -8.850 12.032 5.318 1.00 95.00 133 TYR A N 1
ATOM 1111 C CA . TYR A 1 133 ? -9.673 11.978 6.522 1.00 95.00 133 TYR A CA 1
ATOM 1112 C C . TYR A 1 133 ? -10.542 13.233 6.540 1.00 95.00 133 TYR A C 1
ATOM 1114 O O . TYR A 1 133 ? -10.018 14.348 6.615 1.00 95.00 133 TYR A O 1
ATOM 1122 N N . PHE A 1 134 ? -11.854 13.065 6.390 1.00 92.69 134 PHE A N 1
ATOM 1123 C CA . PHE A 1 134 ? -12.758 14.139 5.978 1.00 92.69 134 PHE A CA 1
ATOM 1124 C C . PHE A 1 134 ? -12.218 14.851 4.722 1.00 92.69 134 PHE A C 1
ATOM 1126 O O . PHE A 1 134 ? -12.050 14.237 3.672 1.00 92.69 134 PHE A O 1
ATOM 1133 N N . GLN A 1 135 ? -11.915 16.146 4.826 1.00 90.81 135 GLN A N 1
ATOM 1134 C CA . GLN A 1 135 ? -11.343 16.952 3.745 1.00 90.81 135 GLN A CA 1
ATOM 1135 C C . GLN A 1 135 ? -9.811 17.049 3.821 1.00 90.81 135 GLN A C 1
ATOM 1137 O O . GLN A 1 135 ? -9.176 17.597 2.922 1.00 90.81 135 GLN A O 1
ATOM 1142 N N . THR A 1 136 ? -9.194 16.529 4.884 1.00 94.06 136 THR A N 1
ATOM 1143 C CA . THR A 1 136 ? -7.746 16.591 5.078 1.00 94.06 136 THR A CA 1
ATOM 1144 C C . THR A 1 136 ? -7.062 15.496 4.272 1.00 94.06 136 THR A C 1
ATOM 1146 O O . THR A 1 136 ? -7.276 14.310 4.517 1.00 94.06 136 THR A O 1
ATOM 1149 N N . VAL A 1 137 ? -6.200 15.884 3.333 1.00 94.19 137 VAL A N 1
ATOM 1150 C CA . VAL A 1 137 ? -5.358 14.945 2.581 1.00 94.19 137 VAL A CA 1
ATOM 1151 C C . VAL A 1 137 ? -4.265 14.407 3.504 1.00 94.19 137 VAL A C 1
ATOM 1153 O O . VAL A 1 137 ? -3.394 15.152 3.944 1.00 94.19 137 VAL A O 1
ATOM 1156 N N . LEU A 1 138 ? -4.316 13.108 3.792 1.00 93.44 138 LEU A N 1
ATOM 1157 C CA . LEU A 1 138 ? -3.319 12.398 4.592 1.00 93.44 138 LEU A CA 1
ATOM 1158 C C . LEU A 1 138 ? -2.118 11.965 3.751 1.00 93.44 138 LEU A C 1
ATOM 1160 O O . LEU A 1 138 ? -0.990 11.966 4.238 1.00 93.44 138 LEU A O 1
ATOM 1164 N N . ALA A 1 139 ? -2.363 11.580 2.497 1.00 92.19 139 ALA A N 1
ATOM 1165 C CA . ALA A 1 139 ? -1.323 11.196 1.553 1.00 92.19 139 ALA A CA 1
ATOM 1166 C C . ALA A 1 139 ? -1.775 11.390 0.103 1.00 92.19 139 ALA A C 1
ATOM 1168 O O . ALA A 1 139 ? -2.958 11.251 -0.217 1.00 92.19 139 ALA A O 1
ATOM 1169 N N . LYS A 1 140 ? -0.804 11.662 -0.773 1.00 91.50 140 LYS A N 1
ATOM 1170 C CA . LYS A 1 140 ? -0.946 11.595 -2.230 1.00 91.50 140 LYS A CA 1
ATOM 1171 C C . LYS A 1 140 ? -0.050 10.474 -2.748 1.00 91.50 140 LYS A C 1
ATOM 1173 O O . LYS A 1 140 ? 1.128 10.444 -2.406 1.00 91.50 140 LYS A O 1
ATOM 1178 N N . ILE A 1 141 ? -0.603 9.585 -3.563 1.00 89.69 141 ILE A N 1
ATOM 1179 C CA . ILE A 1 141 ? 0.106 8.462 -4.175 1.00 89.69 141 ILE A CA 1
ATOM 1180 C C . ILE A 1 141 ? 0.012 8.631 -5.683 1.00 89.69 141 ILE A C 1
ATOM 1182 O O . ILE A 1 141 ? -1.074 8.544 -6.255 1.00 89.69 141 ILE A O 1
ATOM 1186 N N . THR A 1 142 ? 1.139 8.873 -6.342 1.00 87.94 142 THR A N 1
ATOM 1187 C CA . THR A 1 142 ? 1.182 8.870 -7.806 1.00 87.94 142 THR A CA 1
ATOM 1188 C C . THR A 1 142 ? 0.942 7.449 -8.284 1.00 87.94 142 THR A C 1
ATOM 1190 O O . THR A 1 142 ? 1.709 6.553 -7.938 1.00 87.94 142 THR A O 1
ATOM 1193 N N . CYS A 1 143 ? -0.123 7.232 -9.051 1.00 85.69 143 CYS A N 1
ATOM 1194 C CA . CYS A 1 143 ? -0.452 5.922 -9.593 1.00 85.69 143 CYS A CA 1
ATOM 1195 C C . CYS A 1 143 ? -0.403 5.942 -11.117 1.00 85.69 143 CYS A C 1
ATOM 1197 O O . CYS A 1 143 ? -0.607 6.982 -11.746 1.00 85.69 143 CYS A O 1
ATOM 1199 N N . ILE A 1 144 ? -0.133 4.776 -11.692 1.00 83.94 144 ILE A N 1
ATOM 1200 C CA . ILE A 1 144 ? -0.065 4.562 -13.129 1.00 83.94 144 ILE A CA 1
ATOM 1201 C C . ILE A 1 144 ? -1.160 3.577 -13.508 1.00 83.94 144 ILE A C 1
ATOM 1203 O O . ILE A 1 144 ? -1.190 2.437 -13.037 1.00 83.94 144 ILE A O 1
ATOM 1207 N N . TYR A 1 145 ? -2.065 4.054 -14.354 1.00 81.12 145 TYR A N 1
ATOM 1208 C CA . TYR A 1 145 ? -2.994 3.223 -15.095 1.00 81.12 145 TYR A CA 1
ATOM 1209 C C . TYR A 1 145 ? -2.284 2.667 -16.316 1.00 81.12 145 TYR A C 1
ATOM 1211 O O . TYR A 1 145 ? -1.621 3.414 -17.027 1.00 81.12 145 TYR A O 1
ATOM 1219 N N . PHE A 1 146 ? -2.457 1.383 -16.588 1.00 76.69 146 PHE A N 1
ATOM 1220 C CA . PHE A 1 146 ? -1.881 0.725 -17.756 1.00 76.69 146 PHE A CA 1
ATOM 1221 C C . PHE A 1 146 ? -2.883 -0.249 -18.367 1.00 76.69 146 PHE A C 1
ATOM 1223 O O . PHE A 1 146 ? -3.918 -0.547 -17.759 1.00 76.69 146 PHE A O 1
ATOM 1230 N N . ASP A 1 147 ? -2.579 -0.711 -19.581 1.00 71.25 147 ASP A N 1
ATOM 1231 C CA . ASP A 1 147 ? -3.408 -1.659 -20.325 1.00 71.25 147 ASP A CA 1
ATOM 1232 C C . ASP A 1 147 ? -4.865 -1.172 -20.450 1.00 71.25 147 ASP A C 1
ATOM 1234 O O . ASP A 1 147 ? -5.799 -1.793 -19.952 1.00 71.25 147 ASP A O 1
ATOM 1238 N N . GLU A 1 148 ? -5.064 0.015 -21.037 1.00 72.38 148 GLU A N 1
ATOM 1239 C CA . GLU A 1 148 ? -6.394 0.640 -21.204 1.00 72.38 148 GLU A CA 1
ATOM 1240 C C . GLU A 1 148 ? -7.145 0.905 -19.884 1.00 72.38 148 GLU A C 1
ATOM 1242 O O . GLU A 1 148 ? -8.362 0.739 -19.792 1.00 72.38 148 GLU A O 1
ATOM 1247 N N . MET A 1 149 ? -6.429 1.328 -18.836 1.00 72.19 149 MET A N 1
ATOM 1248 C CA . MET A 1 149 ? -6.993 1.574 -17.497 1.00 72.19 149 MET A CA 1
ATOM 1249 C C . MET A 1 149 ? -7.595 0.323 -16.831 1.00 72.19 149 MET A C 1
ATOM 1251 O O . MET A 1 149 ? -8.498 0.443 -15.987 1.00 72.19 149 MET A O 1
ATOM 1255 N N . ARG A 1 150 ? -7.116 -0.867 -17.215 1.00 72.12 150 ARG A N 1
ATOM 1256 C CA . ARG A 1 150 ? -7.445 -2.145 -16.564 1.00 72.12 150 ARG A CA 1
ATOM 1257 C C . ARG A 1 150 ? -6.526 -2.425 -15.381 1.00 72.12 150 ARG A C 1
ATOM 1259 O O . ARG A 1 150 ? -6.964 -3.027 -14.408 1.00 72.12 150 ARG A O 1
ATOM 1266 N N . GLY A 1 151 ? -5.274 -1.980 -15.460 1.00 75.62 151 GLY A N 1
ATOM 1267 C CA . GLY A 1 151 ? -4.301 -2.065 -14.378 1.00 75.62 151 GLY A CA 1
ATOM 1268 C C . GLY A 1 151 ? -4.153 -0.736 -13.643 1.00 75.62 151 GLY A C 1
ATOM 1269 O O . GLY A 1 151 ? -4.258 0.325 -14.258 1.00 75.62 151 GLY A O 1
ATOM 1270 N N . LEU A 1 152 ? -3.895 -0.800 -12.335 1.00 80.19 152 LEU A N 1
ATOM 1271 C CA . LEU A 1 152 ? -3.523 0.341 -11.499 1.00 80.19 152 LEU A CA 1
ATOM 1272 C C . LEU A 1 152 ? -2.452 -0.104 -10.503 1.00 80.19 152 LEU A C 1
ATOM 1274 O O . LEU A 1 152 ? -2.672 -1.054 -9.753 1.00 80.19 152 LEU A O 1
ATOM 1278 N N . ILE A 1 153 ? -1.318 0.593 -10.473 1.00 83.69 153 ILE A N 1
ATOM 1279 C CA . ILE A 1 153 ? -0.285 0.428 -9.441 1.00 83.69 153 ILE A CA 1
ATOM 1280 C C . ILE A 1 153 ? 0.255 1.794 -9.002 1.00 83.69 153 ILE A C 1
ATOM 1282 O O . ILE A 1 153 ? 0.179 2.749 -9.778 1.00 83.69 153 ILE A O 1
ATOM 1286 N N . PRO A 1 154 ? 0.833 1.922 -7.795 1.00 85.88 154 PRO A N 1
ATOM 1287 C CA . PRO A 1 154 ? 1.683 3.063 -7.473 1.00 85.88 154 PRO A CA 1
ATOM 1288 C C . PRO A 1 154 ? 2.846 3.151 -8.464 1.00 85.88 154 PRO A C 1
ATOM 1290 O O . PRO A 1 154 ? 3.385 2.124 -8.879 1.00 85.88 154 PRO A O 1
ATOM 1293 N N . ALA A 1 155 ? 3.240 4.369 -8.826 1.00 85.69 155 ALA A N 1
ATOM 1294 C CA . ALA A 1 155 ? 4.324 4.602 -9.767 1.00 85.69 155 ALA A CA 1
ATOM 1295 C C . ALA A 1 155 ? 5.638 4.010 -9.221 1.00 85.69 155 ALA A C 1
ATOM 1297 O O . ALA A 1 155 ? 6.081 4.411 -8.133 1.00 85.69 155 ALA A O 1
ATOM 1298 N N . PRO A 1 156 ? 6.265 3.056 -9.931 1.00 84.31 156 PRO A N 1
ATOM 1299 C CA . PRO A 1 156 ? 7.556 2.541 -9.524 1.00 84.31 156 PRO A CA 1
ATOM 1300 C C . PRO A 1 156 ? 8.628 3.621 -9.683 1.00 84.31 156 PRO A C 1
ATOM 1302 O O . PRO A 1 156 ? 8.471 4.603 -10.404 1.00 84.31 156 PRO A O 1
ATOM 1305 N N . LYS A 1 157 ? 9.747 3.438 -8.990 1.00 85.81 157 LYS A N 1
ATOM 1306 C CA . LYS A 1 157 ? 10.895 4.346 -9.037 1.00 85.81 157 LYS A CA 1
ATOM 1307 C C . LYS A 1 157 ? 12.068 3.656 -9.702 1.00 85.81 157 LYS A C 1
ATOM 1309 O O . LYS A 1 157 ? 12.332 2.488 -9.404 1.00 85.81 157 LYS A O 1
ATOM 1314 N N . ALA A 1 158 ? 12.779 4.396 -10.547 1.00 85.12 158 ALA A N 1
ATOM 1315 C CA . ALA A 1 158 ? 14.062 3.965 -11.072 1.00 85.12 158 ALA A CA 1
ATOM 1316 C C . ALA A 1 158 ? 15.048 3.778 -9.910 1.00 85.12 158 ALA A C 1
ATOM 1318 O O . ALA A 1 158 ? 15.255 4.680 -9.094 1.00 85.12 158 ALA A O 1
ATOM 1319 N N . THR A 1 159 ? 15.626 2.587 -9.828 1.00 85.19 159 THR A N 1
ATOM 1320 C CA . THR A 1 159 ? 16.670 2.227 -8.875 1.00 85.19 159 THR A CA 1
ATOM 1321 C C . THR A 1 159 ? 17.916 1.866 -9.650 1.00 85.19 159 THR A C 1
ATOM 1323 O O . THR A 1 159 ? 17.904 0.932 -10.447 1.00 85.19 159 THR A O 1
ATOM 1326 N N . PHE A 1 160 ? 18.982 2.607 -9.386 1.00 82.62 160 PHE A N 1
ATOM 1327 C CA . PHE A 1 160 ? 20.281 2.421 -10.009 1.00 82.62 160 PHE A CA 1
ATOM 1328 C C . PHE A 1 160 ? 21.084 1.392 -9.216 1.00 82.62 160 PHE A C 1
ATOM 1330 O O . PHE A 1 160 ? 21.150 1.467 -7.988 1.00 82.62 160 PHE A O 1
ATOM 1337 N N . VAL A 1 161 ? 21.673 0.425 -9.917 1.00 75.44 161 VAL A N 1
ATOM 1338 C CA . VAL A 1 161 ? 22.536 -0.598 -9.303 1.00 75.44 161 VAL A CA 1
ATOM 1339 C C . VAL A 1 161 ? 23.925 -0.028 -9.023 1.00 75.44 161 VAL A C 1
ATOM 1341 O O . VAL A 1 161 ? 24.503 -0.298 -7.973 1.00 75.44 161 VAL A O 1
ATOM 1344 N N . ASN A 1 162 ? 24.408 0.835 -9.918 1.00 68.00 162 ASN A N 1
ATOM 1345 C CA . ASN A 1 162 ? 25.717 1.472 -9.848 1.00 68.00 162 ASN A CA 1
ATOM 1346 C C . ASN A 1 162 ? 25.611 2.994 -10.040 1.00 68.00 162 ASN A C 1
ATOM 1348 O O . ASN A 1 162 ? 24.733 3.478 -10.749 1.00 68.00 162 ASN A O 1
ATOM 1352 N N . ASN A 1 163 ? 26.563 3.748 -9.476 1.00 56.84 163 ASN A N 1
ATOM 1353 C CA . ASN A 1 163 ? 26.640 5.220 -9.571 1.00 56.84 163 ASN A CA 1
ATOM 1354 C C . ASN A 1 163 ? 26.921 5.754 -10.994 1.00 56.84 163 ASN A C 1
ATOM 1356 O O . ASN A 1 163 ? 27.105 6.952 -11.172 1.00 56.84 163 ASN A O 1
ATOM 1360 N N . ALA A 1 164 ? 27.032 4.876 -11.995 1.00 54.66 164 ALA A N 1
ATOM 1361 C CA . ALA A 1 164 ? 27.335 5.235 -13.378 1.00 54.66 164 ALA A CA 1
ATOM 1362 C C . ALA A 1 164 ? 26.080 5.567 -14.217 1.00 54.66 164 ALA A C 1
ATOM 1364 O O . ALA A 1 164 ? 26.189 5.661 -15.434 1.00 54.66 164 ALA A O 1
ATOM 1365 N N . ASP A 1 165 ? 24.903 5.714 -13.593 1.00 58.78 165 ASP A N 1
ATOM 1366 C CA . ASP A 1 165 ? 23.620 6.149 -14.186 1.00 58.78 165 ASP A CA 1
ATOM 1367 C C . ASP A 1 165 ? 23.099 5.348 -15.403 1.00 58.78 165 ASP A C 1
ATOM 1369 O O . ASP A 1 165 ? 22.100 5.725 -16.014 1.00 58.78 165 ASP A O 1
ATOM 1373 N N . GLN A 1 166 ? 23.724 4.219 -15.758 1.00 61.69 166 GLN A N 1
ATOM 1374 C CA . GLN A 1 166 ? 23.381 3.438 -16.958 1.00 61.69 166 GLN A CA 1
ATOM 1375 C C . GLN A 1 166 ? 22.629 2.130 -16.674 1.00 61.69 166 GLN A C 1
ATOM 1377 O O . GLN A 1 166 ? 21.930 1.631 -17.554 1.00 61.69 166 GLN A O 1
ATOM 1382 N N . GLU A 1 167 ? 22.722 1.592 -15.457 1.00 72.44 167 GLU A N 1
ATOM 1383 C CA . GLU A 1 167 ? 22.098 0.322 -15.068 1.00 72.44 167 GLU A CA 1
ATOM 1384 C C . GLU A 1 167 ? 21.045 0.566 -13.991 1.00 72.44 167 GLU A C 1
ATOM 1386 O O . GLU A 1 167 ? 21.364 0.784 -12.817 1.00 72.44 167 GLU A O 1
ATOM 1391 N N . TYR A 1 168 ? 19.777 0.549 -14.398 1.00 77.62 168 TYR A N 1
ATOM 1392 C CA . TYR A 1 168 ? 18.655 0.757 -13.495 1.00 77.62 168 TYR A CA 1
ATOM 1393 C C . TYR A 1 168 ? 17.502 -0.202 -13.778 1.00 77.62 168 TYR A C 1
ATOM 1395 O O . TYR A 1 168 ? 17.337 -0.722 -14.882 1.00 77.62 168 TYR A O 1
ATOM 1403 N N . PHE A 1 169 ? 16.685 -0.412 -12.754 1.00 82.25 169 PHE A N 1
ATOM 1404 C CA . PHE A 1 169 ? 15.455 -1.188 -12.820 1.00 82.25 169 PHE A CA 1
ATOM 1405 C C . PHE A 1 169 ? 14.330 -0.459 -12.088 1.00 82.25 169 PHE A C 1
ATOM 1407 O O . PHE A 1 169 ? 14.564 0.445 -11.283 1.00 82.25 169 PHE A O 1
ATOM 1414 N N . TRP A 1 170 ? 13.090 -0.849 -12.362 1.00 84.50 170 TRP A N 1
ATOM 1415 C CA . TRP A 1 170 ? 11.920 -0.261 -11.717 1.00 84.50 170 TRP A CA 1
ATOM 1416 C C . TRP A 1 170 ? 11.618 -0.969 -10.405 1.00 84.50 170 TRP A C 1
ATOM 1418 O O . TRP A 1 170 ? 11.598 -2.197 -10.349 1.00 84.50 170 TRP A O 1
ATOM 1428 N N . SER A 1 171 ? 11.377 -0.205 -9.339 1.00 85.19 171 SER A N 1
ATOM 1429 C CA . SER A 1 171 ? 11.120 -0.786 -8.022 1.00 85.19 171 SER A CA 1
ATOM 1430 C C . SER A 1 171 ? 10.110 -0.030 -7.165 1.00 85.19 171 SER A C 1
ATOM 1432 O O . SER A 1 171 ? 9.953 1.184 -7.297 1.00 85.19 171 SER A O 1
ATOM 1434 N N . ILE A 1 172 ? 9.484 -0.745 -6.231 1.00 83.88 172 ILE A N 1
ATOM 1435 C CA . ILE A 1 172 ? 8.631 -0.209 -5.164 1.00 83.88 172 ILE A CA 1
ATOM 1436 C C . ILE A 1 172 ? 9.189 -0.698 -3.820 1.00 83.88 172 ILE A C 1
ATOM 1438 O O . ILE A 1 172 ? 9.435 -1.892 -3.666 1.00 83.88 172 ILE A O 1
ATOM 1442 N N . THR A 1 173 ? 9.381 0.200 -2.847 1.00 80.50 173 THR A N 1
ATOM 1443 C CA . THR A 1 173 ? 9.955 -0.139 -1.528 1.00 80.50 173 THR A CA 1
ATOM 1444 C C . THR A 1 173 ? 8.942 -0.027 -0.385 1.00 80.50 173 THR A C 1
ATOM 1446 O O . THR A 1 173 ? 8.119 0.891 -0.351 1.00 80.50 173 THR A O 1
ATOM 1449 N N . GLY A 1 174 ? 9.040 -0.952 0.575 1.00 66.00 174 GLY A N 1
ATOM 1450 C CA . GLY A 1 174 ? 7.966 -1.333 1.490 1.00 66.00 174 GLY A CA 1
ATOM 1451 C C . GLY A 1 174 ? 7.683 -0.474 2.720 1.00 66.00 174 GLY A C 1
ATOM 1452 O O . GLY A 1 174 ? 6.826 -0.830 3.523 1.00 66.00 174 GLY A O 1
ATOM 1453 N N . GLU A 1 175 ? 8.317 0.685 2.866 1.00 59.56 175 GLU A N 1
ATOM 1454 C CA . GLU A 1 175 ? 8.103 1.551 4.040 1.00 59.56 175 GLU A CA 1
ATOM 1455 C C . GLU A 1 175 ? 7.124 2.705 3.789 1.00 59.56 175 GLU A C 1
ATOM 1457 O O . GLU A 1 175 ? 6.670 3.380 4.718 1.00 59.56 175 GLU A O 1
ATOM 1462 N N . LYS A 1 176 ? 6.759 2.929 2.525 1.00 73.62 176 LYS A N 1
ATOM 1463 C CA . LYS A 1 176 ? 5.890 4.034 2.115 1.00 73.62 176 LYS A CA 1
ATOM 1464 C C . LYS A 1 176 ? 4.449 3.565 1.996 1.00 73.62 176 LYS A C 1
ATOM 1466 O O . LYS A 1 176 ? 4.167 2.401 1.720 1.00 73.62 176 LYS A O 1
ATOM 1471 N N . ILE A 1 177 ? 3.526 4.505 2.191 1.00 84.19 177 ILE A N 1
ATOM 1472 C CA . ILE A 1 177 ? 2.092 4.265 2.004 1.00 84.19 177 ILE A CA 1
ATOM 1473 C C . ILE A 1 177 ? 1.787 3.693 0.610 1.00 84.19 177 ILE A C 1
ATOM 1475 O O . ILE A 1 177 ? 0.866 2.899 0.481 1.00 84.19 177 ILE A O 1
ATOM 1479 N N . ASP A 1 178 ? 2.636 3.994 -0.376 1.00 83.25 178 ASP A N 1
ATOM 1480 C CA . ASP A 1 178 ? 2.664 3.406 -1.715 1.00 83.25 178 ASP A CA 1
ATOM 1481 C C . ASP A 1 178 ? 2.650 1.868 -1.679 1.00 83.25 178 ASP A C 1
ATOM 1483 O O . ASP A 1 178 ? 1.831 1.251 -2.346 1.00 83.25 178 ASP A O 1
ATOM 1487 N N . PHE A 1 179 ? 3.493 1.220 -0.869 1.00 83.94 179 PHE A N 1
ATOM 1488 C CA . PHE A 1 179 ? 3.549 -0.246 -0.798 1.00 83.94 179 PHE A CA 1
ATOM 1489 C C . PHE A 1 179 ? 2.327 -0.854 -0.108 1.00 83.94 179 PHE A C 1
ATOM 1491 O O . PHE A 1 179 ? 1.811 -1.884 -0.538 1.00 83.94 179 PHE A O 1
ATOM 1498 N N . ILE A 1 180 ? 1.835 -0.207 0.950 1.00 85.25 180 ILE A N 1
ATOM 1499 C CA . ILE A 1 180 ? 0.602 -0.630 1.624 1.00 85.25 180 ILE A CA 1
ATOM 1500 C C . ILE A 1 180 ? -0.582 -0.489 0.655 1.00 85.25 180 ILE A C 1
ATOM 1502 O O . ILE A 1 180 ? -1.436 -1.369 0.583 1.00 85.25 180 ILE A O 1
ATOM 1506 N N . PHE A 1 181 ? -0.598 0.580 -0.142 1.00 87.75 181 PHE A N 1
ATOM 1507 C CA . PHE A 1 181 ? -1.599 0.796 -1.176 1.00 87.75 181 PHE A CA 1
ATOM 1508 C C . PHE A 1 181 ? -1.463 -0.196 -2.338 1.00 87.75 181 PHE A C 1
ATOM 1510 O O . PHE A 1 181 ? -2.471 -0.704 -2.816 1.00 87.75 181 PHE A O 1
ATOM 1517 N N . LEU A 1 182 ? -0.241 -0.563 -2.742 1.00 84.31 182 LEU A N 1
ATOM 1518 C CA . LEU A 1 182 ? -0.015 -1.649 -3.698 1.00 84.31 182 LEU A CA 1
ATOM 1519 C C . LEU A 1 182 ? -0.634 -2.950 -3.181 1.00 84.31 182 LEU A C 1
ATOM 1521 O O . LEU A 1 182 ? -1.400 -3.575 -3.901 1.00 84.31 182 LEU A O 1
ATOM 1525 N N . GLN A 1 183 ? -0.367 -3.336 -1.929 1.00 81.06 183 GLN A N 1
ATOM 1526 C CA . GLN A 1 183 ? -0.996 -4.520 -1.334 1.00 81.06 183 GLN A CA 1
ATOM 1527 C C . GLN A 1 183 ? -2.522 -4.411 -1.332 1.00 81.06 183 GLN A C 1
ATOM 1529 O O . GLN A 1 183 ? -3.196 -5.392 -1.632 1.00 81.06 183 GLN A O 1
ATOM 1534 N N . PHE A 1 184 ? -3.063 -3.226 -1.042 1.00 85.56 184 PHE A N 1
ATOM 1535 C CA . PHE A 1 184 ? -4.498 -2.962 -1.125 1.00 85.56 184 PHE A CA 1
ATOM 1536 C C . PHE A 1 184 ? -5.073 -3.243 -2.513 1.00 85.56 184 PHE A C 1
ATOM 1538 O O . PHE A 1 184 ? -6.050 -3.983 -2.628 1.00 85.56 184 PHE A O 1
ATOM 1545 N N . LEU A 1 185 ? -4.427 -2.735 -3.561 1.00 82.44 185 LEU A N 1
ATOM 1546 C CA . LEU A 1 185 ? -4.840 -2.967 -4.943 1.00 82.44 185 LEU A CA 1
ATOM 1547 C C . LEU A 1 185 ? -4.702 -4.441 -5.346 1.00 82.44 185 LEU A C 1
ATOM 1549 O O . LEU A 1 185 ? -5.619 -5.000 -5.944 1.00 82.44 185 LEU A O 1
ATOM 1553 N N . LEU A 1 186 ? -3.586 -5.089 -4.995 1.00 75.62 186 LEU A N 1
ATOM 1554 C CA . LEU A 1 186 ? -3.331 -6.486 -5.356 1.00 75.62 186 LEU A CA 1
ATOM 1555 C C . LEU A 1 186 ? -4.336 -7.437 -4.699 1.00 75.62 186 LEU A C 1
ATOM 1557 O O . LEU A 1 186 ? -4.872 -8.308 -5.378 1.00 75.62 186 LEU A O 1
ATOM 1561 N N . ARG A 1 187 ? -4.636 -7.240 -3.407 1.00 72.69 187 ARG A N 1
ATOM 1562 C CA . ARG A 1 187 ? -5.591 -8.087 -2.679 1.00 72.69 187 ARG A CA 1
ATOM 1563 C C . ARG A 1 187 ? -7.032 -7.858 -3.091 1.00 72.69 187 ARG A C 1
ATOM 1565 O O . ARG A 1 187 ? -7.809 -8.796 -3.161 1.00 72.69 187 ARG A O 1
ATOM 1572 N N . ARG A 1 188 ? -7.413 -6.625 -3.421 1.00 70.12 188 ARG A N 1
ATOM 1573 C CA . ARG A 1 188 ? -8.754 -6.358 -3.962 1.00 70.12 188 ARG A CA 1
ATOM 1574 C C . ARG A 1 188 ? -8.953 -7.017 -5.333 1.00 70.12 188 ARG A C 1
ATOM 1576 O O . ARG A 1 188 ? -10.064 -7.416 -5.668 1.00 70.12 188 ARG A O 1
ATOM 1583 N N . ASN A 1 189 ? -7.863 -7.190 -6.079 1.00 64.69 189 ASN A N 1
ATOM 1584 C CA . ASN A 1 189 ? -7.822 -7.885 -7.361 1.00 64.69 189 ASN A CA 1
ATOM 1585 C C . ASN A 1 189 ? -7.529 -9.401 -7.233 1.00 64.69 189 ASN A C 1
ATOM 1587 O O . ASN A 1 189 ? -7.230 -10.034 -8.247 1.00 64.69 189 ASN A O 1
ATOM 1591 N N . GLU A 1 190 ? -7.643 -10.013 -6.039 1.00 51.31 190 GLU A N 1
ATOM 1592 C CA . GLU A 1 190 ? -7.330 -11.436 -5.741 1.00 51.31 190 GLU A CA 1
ATOM 1593 C C . GLU A 1 190 ? -8.142 -12.496 -6.509 1.00 51.31 190 GLU A C 1
ATOM 1595 O O . GLU A 1 190 ? -8.012 -13.687 -6.239 1.00 51.31 190 GLU A O 1
ATOM 1600 N N . ASN A 1 191 ? -8.873 -12.125 -7.557 1.00 44.38 191 ASN A N 1
ATOM 1601 C CA . ASN A 1 191 ? -9.206 -13.099 -8.590 1.00 44.38 191 ASN A CA 1
ATOM 1602 C C . ASN A 1 191 ? -7.987 -13.552 -9.419 1.00 44.38 191 ASN A C 1
ATOM 1604 O O . ASN A 1 191 ? -8.151 -14.496 -10.186 1.00 44.38 191 ASN A O 1
ATOM 1608 N N . GLU A 1 192 ? -6.783 -12.958 -9.295 1.00 41.12 192 GLU A N 1
ATOM 1609 C CA . GLU A 1 192 ? -5.656 -13.334 -10.179 1.00 41.12 192 GLU A CA 1
ATOM 1610 C C . GLU A 1 192 ? -4.208 -13.201 -9.631 1.00 41.12 192 GLU A C 1
ATOM 1612 O O . GLU A 1 192 ? -3.253 -13.310 -10.402 1.00 41.12 192 GLU A O 1
ATOM 1617 N N . ILE A 1 193 ? -3.985 -12.958 -8.333 1.00 43.59 193 ILE A N 1
ATOM 1618 C CA . ILE A 1 193 ? -2.651 -12.542 -7.836 1.00 43.59 193 ILE A CA 1
ATOM 1619 C C . ILE A 1 193 ? -2.253 -13.277 -6.548 1.00 43.59 193 ILE A C 1
ATOM 1621 O O . ILE A 1 193 ? -2.073 -12.673 -5.495 1.00 43.59 193 ILE A O 1
ATOM 1625 N N . LEU A 1 194 ? -2.122 -14.602 -6.609 1.00 32.50 194 LEU A N 1
ATOM 1626 C CA . LEU A 1 194 ? -1.499 -15.373 -5.533 1.00 32.50 194 LEU A CA 1
ATOM 1627 C C . LEU A 1 194 ? -0.045 -15.679 -5.886 1.00 32.50 194 LEU A C 1
ATOM 1629 O O . LEU A 1 194 ? 0.221 -16.274 -6.921 1.00 32.50 194 LEU A O 1
ATOM 1633 N N . ASN A 1 195 ? 0.839 -15.305 -4.959 1.00 33.41 195 ASN A N 1
ATOM 1634 C CA . ASN A 1 195 ? 2.121 -15.942 -4.665 1.00 33.41 195 ASN A CA 1
ATOM 1635 C C . ASN A 1 195 ? 3.012 -16.259 -5.869 1.00 33.41 195 ASN A C 1
ATOM 1637 O O . ASN A 1 195 ? 2.960 -17.371 -6.365 1.00 33.41 195 ASN A O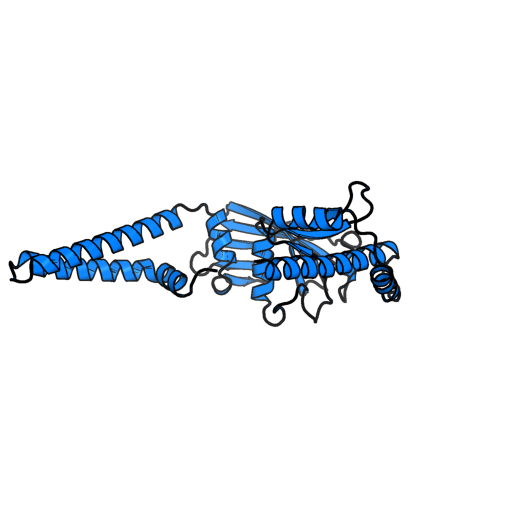 1
ATOM 1641 N N . GLU A 1 196 ? 3.847 -15.294 -6.260 1.00 35.28 196 GLU A N 1
ATOM 1642 C CA . GLU A 1 196 ? 5.164 -15.449 -6.912 1.00 35.28 196 GLU A CA 1
ATOM 1643 C C . GLU A 1 196 ? 5.467 -14.123 -7.611 1.00 35.28 196 GLU A C 1
ATOM 1645 O O . GLU A 1 196 ? 4.968 -13.909 -8.703 1.00 35.28 196 GLU A O 1
ATOM 1650 N N . GLY A 1 197 ? 6.179 -13.204 -6.943 1.00 42.31 197 GLY A N 1
ATOM 1651 C CA . GLY A 1 197 ? 6.967 -12.085 -7.506 1.00 42.31 197 GLY A CA 1
ATOM 1652 C C . GLY A 1 197 ? 6.411 -11.143 -8.590 1.00 42.31 197 GLY A C 1
ATOM 1653 O O . GLY A 1 197 ? 7.120 -10.229 -9.000 1.00 42.31 197 GLY A O 1
ATOM 1654 N N . LEU A 1 198 ? 5.213 -11.342 -9.126 1.00 45.22 198 LEU A N 1
ATOM 1655 C CA . LEU A 1 198 ? 4.921 -11.009 -10.513 1.00 45.22 198 LEU A CA 1
ATOM 1656 C C . LEU A 1 198 ? 3.443 -10.676 -10.662 1.00 45.22 198 LEU A C 1
ATOM 1658 O O . LEU A 1 198 ? 2.552 -11.440 -10.301 1.00 45.22 198 LEU A O 1
ATOM 1662 N N . ILE A 1 199 ? 3.186 -9.501 -11.212 1.00 47.03 199 ILE A N 1
ATOM 1663 C CA . ILE A 1 199 ? 1.849 -9.024 -11.536 1.00 47.03 199 ILE A CA 1
ATOM 1664 C C . ILE A 1 199 ? 1.228 -10.004 -12.551 1.00 47.03 199 ILE A C 1
ATOM 1666 O O . ILE A 1 199 ? 1.717 -10.124 -13.666 1.00 47.03 199 ILE A O 1
ATOM 1670 N N . ASN A 1 200 ? 0.224 -10.754 -12.085 1.00 39.69 200 ASN A N 1
ATOM 1671 C CA . ASN A 1 200 ? -0.850 -11.478 -12.779 1.00 39.69 200 ASN A CA 1
ATOM 1672 C C . ASN A 1 200 ? -0.610 -12.039 -14.217 1.00 39.69 200 ASN A C 1
ATOM 1674 O O . ASN A 1 200 ? -0.358 -11.276 -15.154 1.00 39.69 200 ASN A O 1
ATOM 1678 N N . PRO A 1 201 ? -0.860 -13.344 -14.468 1.00 37.81 201 PRO A N 1
ATOM 1679 C CA . PRO A 1 201 ? -0.722 -13.986 -15.783 1.00 37.81 201 PRO A CA 1
ATOM 1680 C C . PRO A 1 201 ? -1.616 -13.451 -16.925 1.00 37.81 201 PRO A C 1
ATOM 1682 O O . PRO A 1 201 ? -1.362 -13.814 -18.073 1.00 37.81 201 PRO A O 1
ATOM 1685 N N . ARG A 1 202 ? -2.611 -12.579 -16.686 1.00 36.69 202 ARG A N 1
ATOM 1686 C CA . ARG A 1 202 ? -3.338 -11.892 -17.780 1.00 36.69 202 ARG A CA 1
ATOM 1687 C C . ARG A 1 202 ? -2.633 -10.653 -18.346 1.00 36.69 202 ARG A C 1
ATOM 1689 O O . ARG A 1 202 ? -2.985 -10.236 -19.444 1.00 36.69 202 ARG A O 1
ATOM 1696 N N . MET A 1 203 ? -1.655 -10.080 -17.639 1.00 42.97 203 MET A N 1
ATOM 1697 C CA . MET A 1 203 ? -1.058 -8.774 -17.980 1.00 42.97 203 MET A CA 1
ATOM 1698 C C . MET A 1 203 ? 0.426 -8.818 -18.347 1.00 42.97 203 MET A C 1
ATOM 1700 O O . MET A 1 203 ? 1.021 -7.781 -18.622 1.00 42.97 203 MET A O 1
ATOM 1704 N N . GLY A 1 204 ? 1.021 -10.010 -18.403 1.00 46.25 204 GLY A N 1
ATOM 1705 C CA . GLY A 1 204 ? 2.464 -10.134 -18.546 1.00 46.25 204 GLY A CA 1
ATOM 1706 C C . GLY A 1 204 ? 3.167 -9.757 -17.242 1.00 46.25 204 GLY A C 1
ATOM 1707 O O . GLY A 1 204 ? 2.793 -8.831 -16.531 1.00 46.25 204 GLY A O 1
ATOM 1708 N N . LYS A 1 205 ? 4.207 -10.518 -16.909 1.00 57.91 205 LYS A N 1
ATOM 1709 C CA . LYS A 1 205 ? 5.088 -10.265 -15.769 1.00 57.91 205 LYS A CA 1
ATOM 1710 C C . LYS A 1 205 ? 5.656 -8.838 -15.868 1.00 57.91 205 LYS A C 1
ATOM 1712 O O . LYS A 1 205 ? 6.614 -8.626 -16.624 1.00 57.91 205 LYS A O 1
ATOM 1717 N N . LEU A 1 206 ? 5.051 -7.879 -15.154 1.00 70.12 206 LEU A N 1
ATOM 1718 C CA . LEU A 1 206 ? 5.545 -6.502 -15.106 1.00 70.12 206 LEU A CA 1
ATOM 1719 C C . LEU A 1 206 ? 6.957 -6.508 -14.503 1.00 70.12 206 LEU A C 1
ATOM 1721 O O . LEU A 1 206 ? 7.160 -7.100 -13.440 1.00 70.12 206 LEU A O 1
ATOM 1725 N N . PRO A 1 207 ? 7.939 -5.863 -15.149 1.00 76.75 207 PRO A N 1
ATOM 1726 C CA . PRO A 1 207 ? 9.330 -5.890 -14.721 1.00 76.75 207 PRO A CA 1
ATOM 1727 C C . PRO A 1 207 ? 9.578 -4.856 -13.605 1.00 76.75 207 PRO A C 1
ATOM 1729 O O . PRO A 1 207 ? 10.373 -3.934 -13.767 1.00 76.75 207 PRO A O 1
ATOM 1732 N N . VAL A 1 208 ? 8.859 -4.987 -12.484 1.00 80.81 208 VAL A N 1
ATOM 1733 C CA . VAL A 1 208 ? 8.957 -4.106 -11.311 1.00 80.81 208 VAL A CA 1
ATOM 1734 C C . VAL A 1 208 ? 9.314 -4.923 -10.069 1.00 80.81 208 VAL A C 1
ATOM 1736 O O . VAL A 1 208 ? 8.539 -5.766 -9.625 1.00 80.81 208 VAL A O 1
ATOM 1739 N N . ALA A 1 209 ? 10.471 -4.644 -9.473 1.00 83.81 209 ALA A N 1
ATOM 1740 C CA . ALA A 1 209 ? 10.919 -5.283 -8.240 1.00 83.81 209 ALA A CA 1
ATOM 1741 C C . ALA A 1 209 ? 10.228 -4.678 -7.009 1.00 83.81 209 ALA A C 1
ATOM 1743 O O . ALA A 1 209 ? 10.163 -3.461 -6.843 1.00 83.81 209 ALA A O 1
ATOM 1744 N N . VAL A 1 210 ? 9.743 -5.520 -6.100 1.00 83.44 210 VAL A N 1
ATOM 1745 C CA . VAL A 1 210 ? 9.047 -5.067 -4.888 1.00 83.44 210 VAL A CA 1
ATOM 1746 C C . VAL A 1 210 ? 9.853 -5.460 -3.656 1.00 83.44 210 VAL A C 1
ATOM 1748 O O . VAL A 1 210 ? 10.031 -6.650 -3.400 1.00 83.44 210 VAL A O 1
ATOM 1751 N N . PHE A 1 211 ? 10.307 -4.475 -2.882 1.00 83.75 211 PHE A N 1
ATOM 1752 C CA . PHE A 1 211 ? 11.057 -4.643 -1.633 1.00 83.75 211 PHE A CA 1
ATOM 1753 C C . PHE A 1 211 ? 10.160 -4.409 -0.415 1.00 83.75 211 PHE A C 1
ATOM 1755 O O . PHE A 1 211 ? 9.304 -3.529 -0.438 1.00 83.75 211 PHE A O 1
ATOM 1762 N N . SER A 1 212 ? 10.373 -5.148 0.671 1.00 80.62 212 SER A N 1
ATOM 1763 C CA . SER A 1 212 ? 9.638 -5.003 1.932 1.00 80.62 212 SER A CA 1
ATOM 1764 C C . SER A 1 212 ? 10.118 -3.836 2.795 1.00 80.62 212 SER A C 1
ATOM 1766 O O . SER A 1 212 ? 9.355 -3.342 3.620 1.00 80.62 212 SER A O 1
ATOM 1768 N N . SER A 1 213 ? 11.366 -3.398 2.624 1.00 83.44 213 SER A N 1
ATOM 1769 C CA . SER A 1 213 ? 11.977 -2.303 3.388 1.00 83.44 213 SER A CA 1
ATOM 1770 C C . SER A 1 213 ? 13.110 -1.649 2.601 1.00 83.44 213 SER A C 1
ATOM 1772 O O . SER A 1 213 ? 13.634 -2.250 1.659 1.00 83.44 213 SER A O 1
ATOM 1774 N N . GLU A 1 214 ? 13.492 -0.426 2.977 1.00 86.56 214 GLU A N 1
ATOM 1775 C CA . GLU A 1 214 ? 14.683 0.214 2.395 1.00 86.56 214 GLU A CA 1
ATOM 1776 C C . GLU A 1 214 ? 15.949 -0.554 2.810 1.00 86.56 214 GLU A C 1
ATOM 1778 O O . GLU A 1 214 ? 16.828 -0.762 1.984 1.00 86.56 214 GLU A O 1
ATOM 1783 N N . ASP A 1 215 ? 15.987 -1.117 4.022 1.00 88.25 215 ASP A N 1
ATOM 1784 C CA . ASP A 1 215 ? 17.0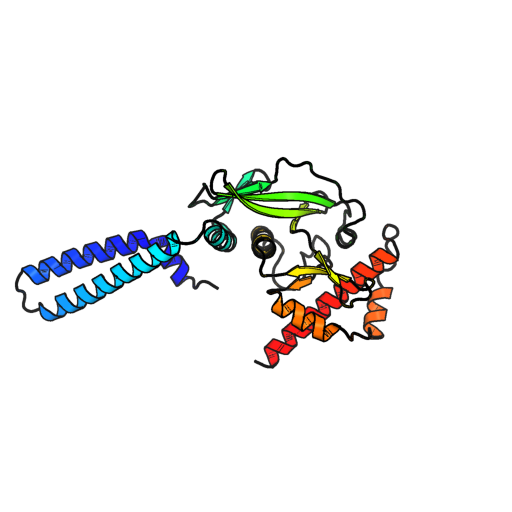78 -1.999 4.473 1.00 88.25 215 ASP A CA 1
ATOM 1785 C C . ASP A 1 215 ? 17.223 -3.274 3.614 1.00 88.25 215 ASP A C 1
ATOM 1787 O O . ASP A 1 215 ? 18.339 -3.682 3.287 1.00 88.25 215 ASP A O 1
ATOM 1791 N N . GLU A 1 216 ? 16.113 -3.910 3.204 1.00 87.50 216 GLU A N 1
ATOM 1792 C CA . GLU A 1 216 ? 16.174 -5.054 2.280 1.00 87.50 216 GLU A CA 1
ATOM 1793 C C . GLU A 1 216 ? 16.745 -4.616 0.934 1.00 87.50 216 GLU A C 1
ATOM 1795 O O . GLU A 1 216 ? 17.616 -5.291 0.383 1.00 87.50 216 GLU A O 1
ATOM 1800 N N . LYS A 1 217 ? 16.262 -3.479 0.426 1.00 88.06 217 LYS A N 1
ATOM 1801 C CA . LYS A 1 217 ? 16.711 -2.915 -0.839 1.00 88.06 217 LYS A CA 1
ATOM 1802 C C . LYS A 1 217 ? 18.203 -2.603 -0.811 1.00 88.06 217 LYS A C 1
ATOM 1804 O O . LYS A 1 217 ? 18.900 -2.991 -1.738 1.00 88.06 217 LYS A O 1
ATOM 1809 N N . GLU A 1 218 ? 18.703 -1.944 0.228 1.00 88.88 218 GLU A N 1
ATOM 1810 C CA . GLU A 1 218 ? 20.122 -1.599 0.360 1.00 88.88 218 GLU A CA 1
ATOM 1811 C C . GLU A 1 218 ? 21.007 -2.848 0.408 1.00 88.88 218 GLU A C 1
ATOM 1813 O O . GLU A 1 218 ? 21.952 -2.957 -0.373 1.00 88.88 218 GLU A O 1
ATOM 1818 N N . LYS A 1 219 ? 20.654 -3.839 1.237 1.00 89.25 219 LYS A N 1
ATOM 1819 C CA . LYS A 1 219 ? 21.387 -5.116 1.320 1.00 89.25 219 LYS A CA 1
ATOM 1820 C C . LYS A 1 219 ? 21.374 -5.877 0.001 1.00 89.25 219 LYS A C 1
ATOM 1822 O O . LYS A 1 219 ? 22.381 -6.464 -0.392 1.00 89.25 219 LYS A O 1
ATOM 1827 N N . PHE A 1 220 ? 20.234 -5.873 -0.684 1.00 88.69 220 PHE A N 1
ATOM 1828 C CA . PHE A 1 220 ? 20.126 -6.475 -2.002 1.00 88.69 220 PHE A CA 1
ATOM 1829 C C . PHE A 1 220 ? 21.020 -5.744 -3.006 1.00 88.69 220 PHE A C 1
ATOM 1831 O O . PHE A 1 220 ? 21.826 -6.393 -3.667 1.00 88.69 220 PHE A O 1
ATOM 1838 N N . LEU A 1 221 ? 20.953 -4.409 -3.068 1.00 87.25 221 LE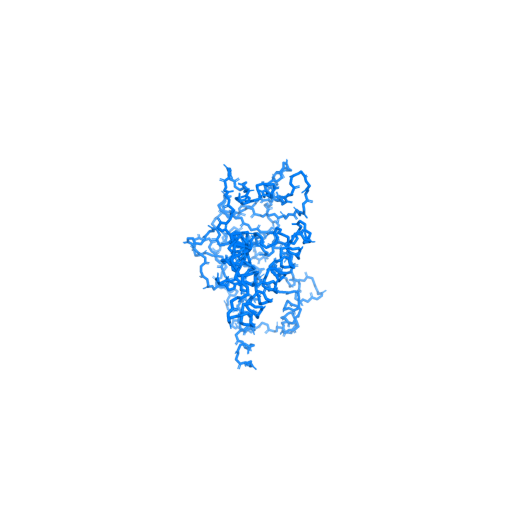U A N 1
ATOM 1839 C CA . LEU A 1 221 ? 21.807 -3.595 -3.936 1.00 87.25 221 LEU A CA 1
ATOM 1840 C C . LEU A 1 221 ? 23.289 -3.872 -3.687 1.00 87.25 221 LEU A C 1
ATOM 1842 O O . LEU A 1 221 ? 24.037 -4.047 -4.638 1.00 87.25 221 LEU A O 1
ATOM 1846 N N . GLU A 1 222 ? 23.717 -4.002 -2.433 1.00 85.06 222 GLU A N 1
ATOM 1847 C CA . GLU A 1 222 ? 25.089 -4.396 -2.103 1.00 85.06 222 GLU A CA 1
ATOM 1848 C C . GLU A 1 222 ? 25.477 -5.772 -2.644 1.00 85.06 222 GLU A C 1
ATOM 1850 O O . GLU A 1 222 ? 26.582 -5.924 -3.163 1.00 85.06 222 GLU A O 1
ATOM 1855 N N . SER A 1 223 ? 24.571 -6.750 -2.586 1.00 84.44 223 SER A N 1
ATOM 1856 C CA . SER A 1 223 ? 24.812 -8.082 -3.152 1.00 84.44 223 SER A CA 1
ATOM 1857 C C . SER A 1 223 ? 24.912 -8.082 -4.681 1.00 84.44 223 SER A C 1
ATOM 1859 O O . SER A 1 223 ? 25.560 -8.960 -5.248 1.00 84.44 223 SER A O 1
ATOM 1861 N N . VAL A 1 224 ? 24.313 -7.083 -5.344 1.00 79.81 224 VAL A N 1
ATOM 1862 C CA . VAL A 1 224 ? 24.272 -6.968 -6.808 1.00 79.81 224 VAL A CA 1
ATOM 1863 C C . VAL A 1 224 ? 25.183 -5.877 -7.389 1.00 79.81 224 VAL A C 1
ATOM 1865 O O . VAL A 1 224 ? 25.300 -5.775 -8.604 1.00 79.81 224 VAL A O 1
ATOM 1868 N N . LYS A 1 225 ? 25.895 -5.096 -6.564 1.00 72.94 225 LYS A N 1
ATOM 1869 C CA . LYS A 1 225 ? 26.849 -4.052 -7.013 1.00 72.94 225 LYS A CA 1
ATOM 1870 C C . LYS A 1 225 ? 27.951 -4.586 -7.939 1.00 72.94 225 LYS A C 1
ATOM 1872 O O . LYS A 1 225 ? 28.486 -3.841 -8.752 1.00 72.94 225 LYS A O 1
ATOM 1877 N N . CYS A 1 226 ? 28.285 -5.869 -7.820 1.00 59.06 226 CYS A N 1
ATOM 1878 C CA . CYS A 1 226 ? 29.326 -6.532 -8.606 1.00 59.06 226 CYS A CA 1
ATOM 1879 C C . CYS A 1 226 ? 28.758 -7.584 -9.569 1.00 59.06 226 CYS A C 1
ATOM 1881 O O . CYS A 1 226 ? 29.446 -8.561 -9.856 1.00 59.06 226 CYS A O 1
ATOM 1883 N N . LEU A 1 227 ? 27.498 -7.451 -10.002 1.00 62.19 227 LEU A N 1
ATOM 1884 C CA . LEU A 1 227 ? 26.876 -8.423 -10.903 1.00 62.19 227 LEU A CA 1
ATOM 1885 C C . LEU A 1 227 ? 27.541 -8.366 -12.286 1.00 62.19 227 LEU A C 1
ATOM 1887 O O . LEU A 1 227 ? 27.082 -7.690 -13.202 1.00 62.19 227 LEU A O 1
ATOM 1891 N N . ASP A 1 228 ? 28.626 -9.118 -12.442 1.00 57.19 228 ASP A N 1
ATOM 1892 C CA . ASP A 1 228 ? 29.094 -9.553 -13.748 1.00 57.19 228 ASP A CA 1
ATOM 1893 C C . ASP A 1 228 ? 28.018 -10.486 -14.308 1.00 57.19 228 ASP A C 1
ATOM 1895 O O . ASP A 1 228 ? 27.927 -11.653 -13.922 1.00 57.19 228 ASP A O 1
ATOM 1899 N N . LEU A 1 229 ? 27.161 -9.951 -15.186 1.00 56.88 229 LEU A N 1
ATOM 1900 C CA . LEU A 1 229 ? 26.110 -10.718 -15.857 1.00 56.88 229 LEU A CA 1
ATOM 1901 C C . LEU A 1 229 ? 26.712 -11.997 -16.448 1.00 56.88 229 LEU A C 1
ATOM 1903 O O . LEU A 1 229 ? 27.580 -11.948 -17.335 1.00 56.88 229 LEU A O 1
ATOM 1907 N N . THR A 1 230 ? 26.239 -13.142 -15.964 1.00 56.41 230 THR A N 1
ATOM 1908 C CA . THR A 1 230 ? 26.697 -14.446 -16.429 1.00 56.41 230 THR A CA 1
ATOM 1909 C C . THR A 1 230 ? 26.311 -14.644 -17.904 1.00 56.41 230 THR A C 1
ATOM 1911 O O . THR A 1 230 ? 25.418 -13.971 -18.430 1.00 56.41 230 THR A O 1
ATOM 1914 N N . PRO A 1 231 ? 26.968 -15.557 -18.639 1.00 52.94 231 PRO A N 1
ATOM 1915 C CA . PRO A 1 231 ? 26.557 -15.903 -20.002 1.00 52.94 231 PRO A CA 1
ATOM 1916 C C . PRO A 1 231 ? 25.095 -16.380 -20.111 1.00 52.94 231 PRO A C 1
ATOM 1918 O O . PRO A 1 231 ? 24.479 -16.202 -21.161 1.00 52.94 231 PRO A O 1
ATOM 1921 N N . GLU A 1 232 ? 24.536 -16.947 -19.039 1.00 51.94 232 GLU A N 1
ATOM 1922 C CA . GLU A 1 232 ? 23.131 -17.364 -18.943 1.00 51.94 232 GLU A CA 1
ATOM 1923 C C . GLU A 1 232 ? 22.196 -16.160 -18.818 1.00 51.94 232 GLU A C 1
ATOM 1925 O O . GLU A 1 232 ? 21.223 -16.073 -19.570 1.00 51.94 232 GLU A O 1
ATOM 1930 N N . ASP A 1 233 ? 22.561 -15.164 -18.003 1.00 51.03 233 ASP A N 1
ATOM 1931 C CA . ASP A 1 233 ? 21.843 -13.886 -17.951 1.00 51.03 233 ASP A CA 1
ATOM 1932 C C . ASP A 1 233 ? 21.818 -13.252 -19.353 1.00 51.03 233 ASP A C 1
ATOM 1934 O O . ASP A 1 233 ? 20.756 -12.886 -19.855 1.00 51.03 233 ASP A O 1
ATOM 1938 N N . LYS A 1 234 ? 22.966 -13.244 -20.058 1.00 52.12 234 LYS A N 1
ATOM 1939 C CA . LYS A 1 234 ? 23.125 -12.782 -21.460 1.00 52.12 234 LYS A CA 1
ATOM 1940 C C . LYS A 1 234 ? 22.247 -13.535 -22.468 1.00 52.12 234 LYS A C 1
ATOM 1942 O O . LYS A 1 234 ? 21.860 -12.953 -23.485 1.00 52.12 234 LYS A O 1
ATOM 1947 N N . HIS A 1 235 ? 21.907 -14.795 -22.204 1.00 46.31 235 HIS A N 1
ATOM 1948 C CA . HIS A 1 235 ? 20.998 -15.570 -23.045 1.00 46.31 235 HIS A CA 1
ATOM 1949 C C . HIS A 1 235 ? 19.533 -15.140 -22.860 1.00 46.31 235 HIS A C 1
ATOM 1951 O O . HIS A 1 235 ? 18.798 -15.056 -23.847 1.00 46.31 235 HIS A O 1
ATOM 1957 N N . ILE A 1 236 ? 19.115 -14.789 -21.642 1.00 45.19 236 ILE A N 1
ATOM 1958 C CA . ILE A 1 236 ? 17.762 -14.278 -21.364 1.00 45.19 236 ILE A CA 1
ATOM 1959 C C . ILE A 1 236 ? 17.517 -12.962 -22.129 1.00 45.19 236 ILE A C 1
ATOM 1961 O O . ILE A 1 236 ? 16.458 -12.782 -22.734 1.00 45.19 236 ILE A O 1
ATOM 1965 N N . PHE A 1 237 ? 18.534 -12.094 -22.237 1.00 44.41 237 PHE A N 1
ATOM 1966 C CA . PHE A 1 237 ? 18.464 -10.855 -23.033 1.00 44.41 237 PHE A CA 1
ATOM 1967 C C . PHE A 1 237 ? 18.239 -11.085 -24.542 1.00 44.41 237 PHE A C 1
ATOM 1969 O O . PHE A 1 237 ? 17.717 -10.204 -25.228 1.00 44.41 237 PHE A O 1
ATOM 1976 N N . SER A 1 238 ? 18.631 -12.237 -25.101 1.00 42.09 238 SER A N 1
ATOM 1977 C CA . SER A 1 238 ? 18.555 -12.482 -26.550 1.00 42.09 238 SER A CA 1
ATOM 1978 C C . SER A 1 238 ? 17.204 -13.032 -27.020 1.00 42.09 238 SER A C 1
ATOM 1980 O O . SER A 1 238 ? 16.827 -12.795 -28.170 1.00 42.09 238 SER A O 1
ATOM 1982 N N . MET A 1 239 ? 16.437 -13.693 -26.145 1.00 40.41 239 MET A N 1
ATOM 1983 C CA . MET A 1 239 ? 15.147 -14.305 -26.499 1.00 40.41 239 MET A CA 1
ATOM 1984 C C . MET A 1 239 ? 14.004 -13.298 -26.714 1.00 40.41 239 MET A C 1
ATOM 1986 O O . MET A 1 239 ? 13.029 -13.610 -27.395 1.00 40.41 239 MET A O 1
ATOM 1990 N N . HIS A 1 240 ? 14.112 -12.078 -26.186 1.00 46.09 240 HIS A N 1
ATOM 1991 C CA . HIS A 1 240 ? 13.013 -11.101 -26.174 1.00 46.09 240 HIS A CA 1
ATOM 1992 C C . HIS A 1 240 ? 13.105 -10.017 -27.267 1.00 46.09 240 HIS A C 1
ATOM 1994 O O . HIS A 1 240 ? 12.391 -9.017 -27.229 1.00 46.09 240 HIS A O 1
ATOM 2000 N N . LYS A 1 241 ? 13.951 -10.214 -28.290 1.00 45.75 241 LYS A N 1
ATOM 2001 C CA . LYS A 1 241 ? 14.194 -9.225 -29.358 1.00 45.75 241 LYS A CA 1
ATOM 2002 C C . LYS A 1 241 ? 13.064 -9.043 -30.385 1.00 45.75 241 LYS A C 1
ATOM 2004 O O . LYS A 1 241 ? 13.133 -8.085 -31.153 1.00 45.75 241 LYS A O 1
ATOM 2009 N N . ASN A 1 242 ? 12.021 -9.873 -30.387 1.00 45.97 242 ASN A N 1
ATOM 2010 C CA . ASN A 1 242 ? 11.073 -9.967 -31.510 1.00 45.97 242 ASN A CA 1
ATOM 2011 C C . ASN A 1 242 ? 9.839 -9.035 -31.464 1.00 45.97 242 ASN A C 1
ATOM 2013 O O . ASN A 1 242 ? 8.926 -9.232 -32.261 1.00 45.97 242 ASN A O 1
ATOM 2017 N N . ASP A 1 243 ? 9.800 -8.011 -30.602 1.00 50.34 243 ASP A N 1
ATOM 2018 C CA . ASP A 1 243 ? 8.741 -6.985 -30.647 1.00 50.34 243 ASP A CA 1
ATOM 2019 C C . ASP A 1 243 ? 9.163 -5.773 -31.516 1.00 50.34 243 ASP A C 1
ATOM 2021 O O . ASP A 1 243 ? 10.175 -5.130 -31.199 1.00 50.34 243 ASP A O 1
ATOM 2025 N N . PRO A 1 244 ? 8.449 -5.457 -32.615 1.00 50.88 244 PRO A N 1
ATOM 2026 C CA . PRO A 1 244 ? 8.774 -4.339 -33.503 1.00 50.88 244 PRO A CA 1
ATOM 2027 C C . PRO A 1 244 ? 8.446 -2.943 -32.933 1.00 50.88 244 PRO A C 1
ATOM 2029 O O . PRO A 1 244 ? 8.847 -1.956 -33.546 1.00 50.88 244 PRO A O 1
ATOM 2032 N N . LEU A 1 245 ? 7.752 -2.828 -31.790 1.00 52.19 245 LEU A N 1
ATOM 2033 C CA . LEU A 1 245 ? 7.313 -1.545 -31.201 1.00 52.19 245 LEU A CA 1
ATOM 2034 C C . LEU A 1 245 ? 8.184 -1.046 -30.029 1.00 52.19 245 LEU A C 1
ATOM 2036 O O . LEU A 1 245 ? 7.923 0.013 -29.452 1.00 52.19 245 LEU A O 1
ATOM 2040 N N . VAL A 1 246 ? 9.229 -1.789 -29.663 1.00 60.50 246 VAL A N 1
ATOM 2041 C CA . VAL A 1 246 ? 10.073 -1.513 -28.490 1.00 60.50 246 VAL A CA 1
ATOM 2042 C C . VAL A 1 246 ? 11.497 -1.189 -28.945 1.00 60.50 246 VAL A C 1
ATOM 2044 O O . VAL A 1 246 ? 12.088 -1.962 -29.704 1.00 60.50 246 VAL A O 1
ATOM 2047 N N . THR A 1 247 ? 12.061 -0.061 -28.491 1.00 63.44 247 THR A N 1
ATOM 2048 C CA . THR A 1 247 ? 13.449 0.290 -28.831 1.00 63.44 247 THR A CA 1
ATOM 2049 C C . THR A 1 247 ? 14.422 -0.713 -28.206 1.00 63.44 247 THR A C 1
ATOM 2051 O O . THR A 1 247 ? 14.122 -1.325 -27.179 1.00 63.44 247 THR A O 1
ATOM 2054 N N . ASP A 1 248 ? 15.611 -0.881 -28.790 1.00 65.94 248 ASP A N 1
ATOM 2055 C CA . ASP A 1 248 ? 16.638 -1.768 -28.219 1.00 65.94 248 ASP A CA 1
ATOM 2056 C C . ASP A 1 248 ? 17.024 -1.362 -26.784 1.00 65.94 248 ASP A C 1
ATOM 2058 O O . ASP A 1 248 ? 17.329 -2.217 -25.954 1.00 65.94 248 ASP A O 1
ATOM 2062 N N . HIS A 1 249 ? 16.942 -0.067 -26.462 1.00 67.06 249 HIS A N 1
ATOM 2063 C CA . HIS A 1 249 ? 17.171 0.452 -25.115 1.00 67.06 249 HIS A CA 1
ATOM 2064 C C . HIS A 1 249 ? 16.105 -0.029 -24.118 1.00 67.06 249 HIS A C 1
ATOM 2066 O O . HIS A 1 249 ? 16.441 -0.548 -23.053 1.00 67.06 249 HIS A O 1
ATOM 2072 N N . ASP A 1 250 ? 14.826 0.058 -24.483 1.00 68.06 250 ASP A N 1
ATOM 2073 C CA . ASP A 1 250 ? 13.726 -0.345 -23.599 1.00 68.06 250 ASP A CA 1
ATOM 2074 C C . ASP A 1 250 ? 13.711 -1.868 -23.394 1.00 68.06 250 ASP A C 1
ATOM 2076 O O . ASP A 1 250 ? 13.476 -2.344 -22.281 1.00 68.06 250 ASP A O 1
ATOM 2080 N N . LYS A 1 251 ? 14.045 -2.644 -24.440 1.00 69.56 251 LYS A N 1
ATOM 2081 C CA . LYS A 1 251 ? 14.223 -4.106 -24.347 1.00 69.56 251 LYS A CA 1
ATOM 2082 C C . LYS A 1 251 ? 15.293 -4.474 -23.323 1.00 69.56 251 LYS A C 1
ATOM 2084 O O . LYS A 1 251 ? 15.087 -5.402 -22.536 1.00 69.56 251 LYS A O 1
ATOM 2089 N N . ASN A 1 252 ? 16.407 -3.743 -23.310 1.00 70.69 252 ASN A N 1
ATOM 2090 C CA . ASN A 1 252 ? 17.492 -3.973 -22.362 1.00 70.69 252 ASN A CA 1
ATOM 2091 C C . ASN A 1 252 ? 17.048 -3.686 -20.923 1.00 70.69 252 ASN A C 1
ATOM 2093 O O . ASN A 1 252 ? 17.286 -4.520 -20.056 1.00 70.69 252 ASN A O 1
ATOM 2097 N N . ILE A 1 253 ? 16.339 -2.579 -20.672 1.00 73.25 253 ILE A N 1
ATOM 2098 C CA . ILE A 1 253 ? 15.851 -2.222 -19.325 1.00 73.25 253 ILE A CA 1
ATOM 2099 C C . ILE A 1 253 ? 14.825 -3.236 -18.804 1.00 73.25 253 ILE A C 1
ATOM 2101 O O . ILE A 1 253 ? 14.906 -3.658 -17.649 1.00 73.25 253 ILE A O 1
ATOM 2105 N N . ILE A 1 254 ? 13.866 -3.648 -19.641 1.00 73.94 254 ILE A N 1
ATOM 2106 C CA . ILE A 1 254 ? 12.846 -4.643 -19.269 1.00 73.94 254 ILE A CA 1
ATOM 2107 C C . ILE A 1 254 ? 13.509 -5.977 -18.929 1.00 73.94 254 ILE A C 1
ATOM 2109 O O . ILE A 1 254 ? 13.196 -6.582 -17.904 1.00 73.94 254 ILE A O 1
ATOM 2113 N N . SER A 1 255 ? 14.438 -6.424 -19.774 1.00 73.50 255 SER A N 1
ATOM 2114 C CA . SER A 1 255 ? 15.156 -7.685 -19.573 1.00 73.50 255 SER A CA 1
ATOM 2115 C C . SER A 1 255 ? 16.031 -7.631 -18.320 1.00 73.50 255 SER A C 1
ATOM 2117 O O . SER A 1 255 ? 15.998 -8.552 -17.511 1.00 73.50 255 SER A O 1
ATOM 2119 N N . TYR A 1 256 ? 16.734 -6.517 -18.104 1.00 75.56 256 TYR A N 1
ATOM 2120 C CA . TYR A 1 256 ? 17.561 -6.299 -16.920 1.00 75.56 256 TYR A CA 1
ATOM 2121 C C . TYR A 1 256 ? 16.723 -6.333 -15.641 1.00 75.56 256 TYR A C 1
ATOM 2123 O O . TYR A 1 256 ? 17.038 -7.049 -14.696 1.00 75.56 256 TYR A O 1
ATOM 2131 N N . SER A 1 257 ? 15.592 -5.629 -15.644 1.00 78.75 257 SER A N 1
ATOM 2132 C CA . SER A 1 257 ? 14.660 -5.603 -14.517 1.00 78.75 257 SER A CA 1
ATOM 2133 C C . SER A 1 257 ? 14.109 -6.996 -14.180 1.00 78.75 257 SER A C 1
ATOM 2135 O O . SER A 1 257 ? 13.919 -7.302 -13.008 1.00 78.75 257 SER A O 1
ATOM 2137 N N . ARG A 1 258 ? 13.897 -7.870 -15.176 1.00 77.25 258 ARG A N 1
ATOM 2138 C CA . ARG A 1 258 ? 13.486 -9.268 -14.947 1.00 77.25 258 A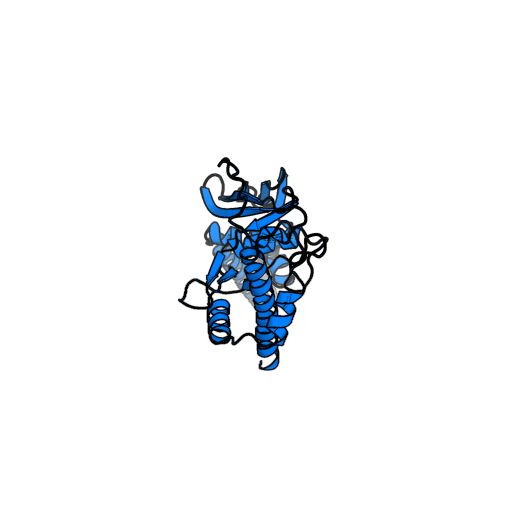RG A CA 1
ATOM 2139 C C . ARG A 1 258 ? 14.576 -10.102 -14.283 1.00 77.25 258 ARG A C 1
ATOM 2141 O O . ARG A 1 258 ? 14.281 -10.774 -13.302 1.00 77.25 258 ARG A O 1
ATOM 2148 N N . VAL A 1 259 ? 15.820 -9.995 -14.752 1.00 78.19 259 VAL A N 1
ATOM 2149 C CA . VAL A 1 259 ? 16.973 -10.661 -14.117 1.00 78.19 259 VAL A CA 1
ATOM 2150 C C . VAL A 1 259 ? 17.112 -10.211 -12.661 1.00 78.19 259 VAL A C 1
ATOM 2152 O O . VAL A 1 259 ? 17.296 -11.029 -11.765 1.00 78.19 259 VAL A O 1
ATOM 2155 N N . ILE A 1 260 ? 16.952 -8.912 -12.393 1.00 82.25 260 ILE A N 1
ATOM 2156 C CA . ILE A 1 260 ? 16.988 -8.377 -11.027 1.00 82.25 260 ILE A CA 1
ATOM 2157 C C . ILE A 1 260 ? 15.885 -8.977 -10.144 1.00 82.25 260 ILE A C 1
ATOM 2159 O O . ILE A 1 260 ? 16.143 -9.282 -8.981 1.00 82.25 260 ILE A O 1
ATOM 2163 N N . ILE A 1 261 ? 14.674 -9.173 -10.674 1.00 81.44 261 ILE A N 1
ATOM 2164 C CA . ILE A 1 261 ? 13.573 -9.809 -9.934 1.00 81.44 261 ILE A CA 1
ATOM 2165 C C . ILE A 1 261 ? 13.920 -11.261 -9.585 1.00 81.44 261 ILE A C 1
ATOM 2167 O O . ILE A 1 261 ? 13.762 -11.652 -8.432 1.00 81.44 261 ILE A O 1
ATOM 2171 N N . GLU A 1 262 ? 14.454 -12.033 -10.532 1.00 79.94 262 GLU A N 1
ATOM 2172 C CA . GLU A 1 262 ? 14.893 -13.417 -10.288 1.00 79.94 262 GLU A CA 1
ATOM 2173 C C . GLU A 1 262 ? 15.995 -13.469 -9.216 1.00 79.94 262 GLU A C 1
ATOM 2175 O O . GLU A 1 262 ? 15.916 -14.237 -8.255 1.00 79.94 262 GLU A O 1
ATOM 2180 N N . LYS A 1 263 ? 16.980 -12.566 -9.292 1.00 82.69 263 LYS A N 1
ATOM 2181 C CA . LYS A 1 263 ? 18.043 -12.446 -8.280 1.00 82.69 263 LYS A CA 1
ATOM 2182 C C . LYS A 1 263 ? 17.510 -12.041 -6.907 1.00 82.69 263 LYS A C 1
ATOM 2184 O O . LYS A 1 263 ? 18.026 -12.501 -5.888 1.00 82.69 263 LYS A O 1
ATOM 2189 N N . LEU A 1 264 ? 16.471 -11.210 -6.848 1.00 84.12 264 LEU A N 1
ATOM 2190 C CA . LEU A 1 264 ? 15.808 -10.850 -5.595 1.00 84.12 264 LEU A CA 1
ATOM 2191 C C . LEU A 1 264 ? 15.111 -12.062 -4.954 1.00 84.12 264 LEU A C 1
ATOM 2193 O O . LEU A 1 264 ? 15.155 -12.225 -3.732 1.00 84.12 264 LEU A O 1
ATOM 2197 N N . GLU A 1 265 ? 14.499 -12.934 -5.754 1.00 81.56 265 GLU A N 1
ATOM 2198 C CA . GLU A 1 265 ? 13.894 -14.182 -5.272 1.00 81.56 265 GLU A CA 1
ATOM 2199 C C . GLU A 1 265 ? 14.948 -15.172 -4.754 1.00 81.56 265 GLU A C 1
ATOM 2201 O O . GLU A 1 265 ? 14.770 -15.755 -3.677 1.00 81.56 265 GLU A O 1
ATOM 2206 N N . GLU A 1 266 ? 16.077 -15.310 -5.453 1.00 83.50 266 GLU A N 1
ATOM 2207 C CA . GLU A 1 266 ? 17.234 -16.090 -4.990 1.00 83.50 266 GLU A CA 1
ATOM 2208 C C . GLU A 1 266 ? 17.777 -15.550 -3.656 1.00 83.50 266 GLU A C 1
ATOM 2210 O O . GLU A 1 266 ? 17.967 -16.311 -2.699 1.00 83.50 266 GLU A O 1
ATOM 2215 N N . PHE A 1 267 ? 17.965 -14.229 -3.556 1.00 83.88 267 PHE A N 1
ATOM 2216 C CA . PHE A 1 267 ? 1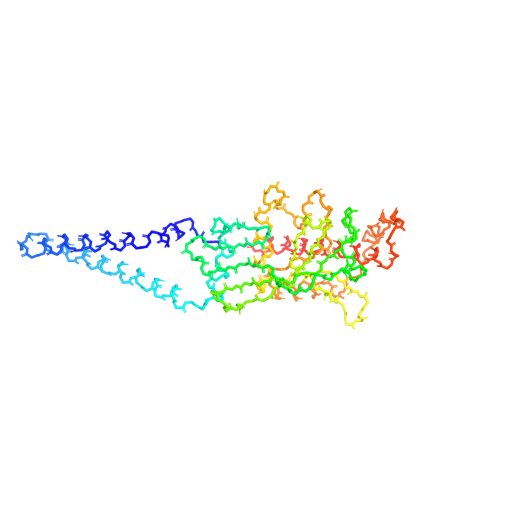8.429 -13.551 -2.344 1.00 83.88 267 PHE A CA 1
ATOM 2217 C C . PHE A 1 267 ? 17.517 -13.849 -1.148 1.00 83.88 267 PHE A C 1
ATOM 2219 O O . PHE A 1 267 ? 17.994 -14.274 -0.091 1.00 83.88 267 PHE A O 1
ATOM 2226 N N . ARG A 1 268 ? 16.197 -13.721 -1.320 1.00 83.81 268 ARG A N 1
ATOM 2227 C CA . ARG A 1 268 ? 15.205 -14.043 -0.280 1.00 83.81 268 ARG A CA 1
ATOM 2228 C C . ARG A 1 268 ? 15.240 -15.516 0.113 1.00 83.81 268 ARG A C 1
ATOM 2230 O O . ARG A 1 268 ? 15.233 -15.835 1.301 1.00 83.81 268 ARG A O 1
ATOM 2237 N N . SER A 1 269 ? 15.332 -16.407 -0.870 1.00 82.94 269 SER A N 1
ATOM 2238 C CA . SER A 1 269 ? 15.364 -17.857 -0.651 1.00 82.94 269 SER A CA 1
ATOM 2239 C C . SER A 1 269 ? 16.624 -18.317 0.087 1.00 82.94 269 SER A C 1
ATOM 2241 O O . SER A 1 269 ? 16.569 -19.264 0.870 1.00 82.94 269 SER A O 1
ATOM 2243 N N . SER A 1 270 ? 17.762 -17.651 -0.131 1.00 78.69 270 SER A N 1
ATOM 2244 C CA . SER A 1 270 ? 19.014 -17.947 0.578 1.00 78.69 270 SER A CA 1
ATOM 2245 C C . SER A 1 270 ? 18.980 -17.534 2.054 1.00 78.69 270 SER A C 1
ATOM 2247 O O . SER A 1 270 ? 19.513 -18.253 2.896 1.00 78.69 270 SER A O 1
ATOM 2249 N N . LYS A 1 271 ? 18.292 -16.432 2.387 1.00 66.38 271 LYS A N 1
ATOM 2250 C CA . LYS A 1 271 ? 18.073 -15.993 3.775 1.00 66.38 271 LYS A CA 1
ATOM 2251 C C . LYS A 1 271 ? 17.241 -16.995 4.571 1.00 66.38 271 LYS A C 1
ATOM 2253 O O . LYS A 1 271 ? 17.643 -17.384 5.655 1.00 66.38 271 LYS A O 1
ATOM 2258 N N . VAL A 1 272 ? 16.141 -17.479 3.992 1.00 62.50 272 VAL A N 1
ATOM 2259 C CA . VAL A 1 272 ? 15.227 -18.438 4.646 1.00 62.50 272 VAL A CA 1
ATOM 2260 C C . VAL A 1 272 ? 15.897 -19.784 4.958 1.00 62.50 272 VAL A C 1
ATOM 2262 O O . VAL A 1 272 ? 15.434 -20.506 5.830 1.00 62.50 272 VAL A O 1
ATOM 2265 N N . LYS A 1 273 ? 16.983 -20.145 4.263 1.00 52.22 273 LYS A N 1
ATOM 2266 C CA . LYS A 1 273 ? 17.746 -21.375 4.541 1.00 52.22 273 LYS A CA 1
ATOM 2267 C C . LYS A 1 273 ? 18.803 -21.220 5.639 1.00 52.22 273 LYS A C 1
ATOM 2269 O O . LYS A 1 273 ? 19.322 -22.235 6.095 1.00 52.22 273 LYS A O 1
ATOM 2274 N N . ASN A 1 274 ? 19.151 -19.988 6.007 1.00 46.03 274 ASN A N 1
ATOM 2275 C CA . ASN A 1 274 ? 20.201 -19.678 6.979 1.00 46.03 274 ASN A CA 1
ATOM 2276 C C . ASN A 1 274 ? 19.651 -19.212 8.343 1.00 46.03 274 ASN A C 1
ATOM 2278 O O . ASN A 1 274 ? 20.455 -18.976 9.245 1.00 46.03 274 ASN A O 1
ATOM 2282 N N . ASP A 1 275 ? 18.324 -19.115 8.482 1.00 41.34 275 ASP A N 1
ATOM 2283 C CA . ASP A 1 275 ? 17.578 -18.861 9.727 1.00 41.34 275 ASP A CA 1
ATOM 2284 C C . ASP A 1 275 ? 16.868 -20.145 10.203 1.00 41.34 275 ASP A C 1
ATOM 2286 O O . ASP A 1 275 ? 16.775 -20.352 11.437 1.00 41.34 275 ASP A O 1
#

Radius of gyration: 25.75 Å; chains: 1; bounding box: 54×38×87 Å

Secondary structure (DSSP, 8-state):
---HHHHHHHHTHHHHHHHHHHHHHHHHHHHHTT-TTHHHHHHHHHHHHHHHHHHHHHHHHHHTS-HHHHHHHHHT-GGGEEEEETTEEEETTEEEEEEEE-SSPPEE-TTT-GGGGGSSS--EEEEEEEEEETTEEEEEEEEEEETTTTEEEEPPEEEESSTTSS-EEEEEETTSHHHHHHHHHHHHTTTS--SSSSS-TTS----EEEES-HHHHHHHHHHHTT----HHHHHHHHHTTT-TTS-HHHHHHHHHHHHHHHHHHHHHHHHHTT-

Sequence (275 aa):
MINKIQKFLLEHLTFIKIIVVAIMGLTAFFIAKDNAWYHWSWMVYAVLLCAYLGAELIQYKRDSLSPLDKVKNFLLNFDGWEETEKNNWHYKDYPEFTISPTDEDVWEVEGSENWVRSCANPRAFVRPMQIKYFQTVLAKITCIYFDEMRGLIPAPKATFVNNADQEYFWSITGEKIDFIFLQFLLRRNENEILNEGLINPRMGKLPVAVFSSEDEKEKFLESVKCLDLTPEDKHIFSMHKNDPLVTDHDKNIISYSRVIIEKLEEFRSSKVKND

Foldseek 3Di:
DQPPVNVVCVVCLVVLLVVLVVVLVVLVVVCVVPDPCNVVSVVSNVVSVVVNVVSVVVVCVLVPDDPLVVVLVQLVVLVQWDDPDVQWIAGNVQRLWIKAWDPDDKDWPPPPQLLLVQFPFSIKIWIWMFTGRNNHTSDIFTWIQGDVNPDIAGFWDWDALDPPPQQTATEDAAPDVRNSVRVSRQVVVVVFDDDDLAPGPNTGGRLYGYHNHVVLVVVLSVVCSPPPPDVVLVVLLVVQPPDPVHDNSSSVRSSSSNVSSVSSVVVVVVVVVVD

=== Feature glossary ===
Feature key, reading from the visual/contextual features back to the raw sequence:

Rendered structure images. Structure images are PyMOL renders from six orthogonal camera directions. Cartoon representation draws helices as coils and strands as arrows; sticks shows the backbone as bonds; surface shows the solvent-excluded envelope. Rainbow coloring maps sequence position to hue (blue→red, N→C); chain coloring assigns a distinct color per polypeptide.

Contact-map, Ramachandran, and PAE plots. Three diagnostic plots accompany the record. The Cα contact map visualizes the tertiary structure as a 2D adjacency matrix (8 Å cutoff, sequence-local contacts suppressed). The Ramachandran plot shows the distribution of backbone (φ, ψ) torsions, with points in the α and β basins reflecting secondary structure content. The PAE plot shows AlphaFold's inter-residue confidence as a color matrix.

InterPro / GO / CATH / organism. The annotation block draws on four external resources. InterPro: which protein families and domains the sequence belongs to. GO: standardized terms for what the protein does, what process it participates in, and where in the cell it acts. CATH: which structural fold it has in the CATH hierarchy. Organism: the species of origin.

Nearest PDB structures. Structural nearest neighbors (via Foldseek easy-search vs the PDB). Reported per hit: target PDB id, E-value, and alignment TM-score. A TM-score above ~0.5 is the conventional threshold for 'same fold'.

Predicted aligned error. Predicted aligned error is AlphaFold's pairwise confidence. Unlike pLDDT (per-residue), PAE is per-residue-pair and captures whether two parts of the structure are correctly placed relative to each other. Units are ångströms of expected positional error.

Solvent-accessible surface area. SASA measures how much of the protein is reachable by solvent. It is computed by rolling a water-sized probe over the atomic surface and summing the exposed area (Å²). Per-residue SASA distinguishes core (buried, low SASA) from surface (exposed, high SASA) residues; total SASA is a whole-molecule size measure.

B-factor. Crystallographic B-factors measure how much each atom's electron density is smeared out, in Å². They rise in mobile loops and surface residues and fall in the buried interior. In AlphaFold models this column is repurposed to hold pLDDT instead.

pLDDT. For AlphaFold models, the B-factor field carries pLDDT — the model's own estimate of local accuracy on a 0–100 scale. Regions with pLDDT<50 should be treated as essentially unmodeled; they often correspond to intrinsically disordered segments.

Backbone torsions (φ/ψ). φ (phi) and ψ (psi) are the two rotatable backbone dihedrals per residue: φ is the C(i-1)–N–Cα–C torsion, ψ is the N–Cα–C–N(i+1) torsion, both in degrees on (−180°, 180°]. α-helical residues cluster near (−60°, −45°); β-strand residues near (−120°, +130°). A Ramachandran plot is simply a scatter of (φ, ψ) for every residue.

Radius of gyration, Cα contacts, bounding box. Radius of gyration (Rg) is the root-mean-square distance of Cα atoms from their centroid — a single number for overall size and compactness. A globular domain of N residues has Rg ≈ 2.2·N^0.38 Å; an extended or disordered chain has a much larger Rg. The Cα contact count is the number of residue pairs whose Cα atoms are within 8 Å and are more than four positions apart in sequence — a standard proxy for tertiary packing density. The bounding box is the smallest axis-aligned box enclosing all Cα atoms.

Secondary structure (3-state, P-SEA). Three-state secondary structure (P-SEA) collapses the eight DSSP classes into helix (a), strand (b), and coil (c). P-SEA assigns these from Cα geometry alone — distances and angles — without requiring backbone oxygens, so it works on any Cα trace.

Secondary structure (8-state, DSSP). Secondary structure is the local, repeating backbone conformation. DSSP classifies it into eight states by reading the hydrogen-bond network: three helix types (H, G, I), two β types (E, B), two non-regular types (T, S), and unstructured coil (-).

Foldseek 3Di. The Foldseek 3Di string encodes local tertiary geometry as a 20-letter alphabet — one character per residue — derived from the relative positions of nearby Cα atoms. Unlike the amino-acid sequence, 3Di is a direct function of the 3D structure, so two proteins with the same fold have similar 3Di strings even at low sequence identity.

mmCIF coordinates. Structure coordinates are given as an mmCIF _atom_site loop: one row per atom with element, residue name, chain id, sequence number, and x/y/z position in Å. Only the four main-chain atoms per residue are included here; side chains are omitted to keep the record compact.

Sequence. This is the polypeptide sequence — one letter per residue, N-terminus first. Length ranges from a few dozen residues for small domains to over a thousand for large multi-domain proteins.